Protein AF-A0A1T4X7D4-F1 (afdb_monomer_lite)

Sequence (242 aa):
MTIEPNNDYNPSPKYSRRHQLEQILPRLSREQLEHFLLETALRDLELRETLLIHFGEYLNTSDPEEAKYRATLQRMIARHQNTTGFINLESAQKLSDMLESLLESARQATTPPSKTIDLCMAMIGIMPTLGEHLDDSEGHIYRLMRITCVVLWECFSILPADNQAVVFNRLLTEYANPVYLDLDLDSFMLALLKDLAKHNREWQRACLHQQDQLLKEVKDDKWRKNYLLEQLNDLLGTWHKK

Secondary structure (DSSP, 8-state):
----------------HHHHHHHHGGGS-HHHHHHHHHHHHHH-HHHHHHHHHHHGGGS---S-HHHHHHHHHHHHHHHH--TTS-B-HHHHHHHHHHHHHHHHHHTSTTS-HHHHHHHHHHHHTTHHHHHHHB--TT-HHHHHHHHHHHHHHHHHTTS-HHHHHHHHHHHHHHHT-THHHHTT-HHHHHHHHHHHTTT-HHHHHHHHHHHHHHHHH--S-HHHHHHHHHHHHHHHHHHTT-

Structure (mmCIF, N/CA/C/O backbone):
data_AF-A0A1T4X7D4-F1
#
_entry.id   AF-A0A1T4X7D4-F1
#
loop_
_atom_site.group_PDB
_atom_site.id
_atom_site.type_symbol
_atom_site.label_atom_id
_atom_site.label_alt_id
_atom_site.label_comp_id
_atom_site.label_asym_id
_atom_site.label_entity_id
_atom_site.label_seq_id
_atom_site.pdbx_PDB_ins_code
_atom_site.Cartn_x
_atom_site.Cartn_y
_atom_site.Cartn_z
_atom_site.occupancy
_atom_site.B_iso_or_equiv
_atom_site.auth_seq_id
_atom_site.auth_comp_id
_atom_site.auth_asym_id
_atom_site.auth_atom_id
_atom_site.pdbx_PDB_model_num
ATOM 1 N N . MET A 1 1 ? 7.631 -18.099 75.701 1.00 40.06 1 MET A N 1
ATOM 2 C CA . MET A 1 1 ? 6.677 -17.301 74.905 1.00 40.06 1 MET A CA 1
ATOM 3 C C . MET A 1 1 ? 7.428 -16.783 73.699 1.00 40.06 1 MET A C 1
ATOM 5 O O . MET A 1 1 ? 8.153 -15.806 73.811 1.00 40.06 1 MET A O 1
ATOM 9 N N . THR A 1 2 ? 7.338 -17.506 72.593 1.00 37.19 2 THR A N 1
ATOM 10 C CA . THR A 1 2 ? 7.940 -17.137 71.311 1.00 37.19 2 THR A CA 1
ATOM 11 C C . THR A 1 2 ? 6.782 -16.730 70.416 1.00 37.19 2 THR A C 1
ATOM 13 O O . THR A 1 2 ? 5.864 -17.517 70.208 1.00 37.19 2 THR A O 1
ATOM 16 N N . ILE A 1 3 ? 6.773 -15.466 70.001 1.00 43.69 3 ILE A N 1
ATOM 17 C CA . ILE A 1 3 ? 5.766 -14.896 69.107 1.00 43.69 3 ILE A CA 1
ATOM 18 C C . ILE A 1 3 ? 6.247 -15.185 67.684 1.00 43.69 3 ILE A C 1
ATOM 20 O O . ILE A 1 3 ? 7.303 -14.694 67.287 1.00 43.69 3 ILE A O 1
ATOM 24 N N . GLU A 1 4 ? 5.506 -16.003 66.940 1.00 40.69 4 GLU A N 1
ATOM 25 C CA . GLU A 1 4 ? 5.693 -16.156 65.496 1.00 40.69 4 GLU A CA 1
ATOM 26 C C . GLU A 1 4 ? 5.143 -14.914 64.776 1.00 40.69 4 GLU A C 1
ATOM 28 O O . GLU A 1 4 ? 4.025 -14.482 65.080 1.00 40.69 4 GLU A O 1
ATOM 33 N N . PRO A 1 5 ? 5.879 -14.310 63.827 1.00 46.94 5 PRO A N 1
ATOM 34 C CA . PRO A 1 5 ? 5.320 -13.275 62.981 1.00 46.94 5 PRO A CA 1
ATOM 35 C C . PRO A 1 5 ? 4.517 -13.941 61.861 1.00 46.94 5 PRO A C 1
ATOM 37 O O . PRO A 1 5 ? 5.071 -14.575 60.963 1.00 46.94 5 PRO A O 1
ATOM 40 N N . ASN A 1 6 ? 3.199 -13.772 61.921 1.00 43.16 6 ASN A N 1
ATOM 41 C CA . ASN A 1 6 ? 2.288 -14.118 60.841 1.00 43.16 6 ASN A CA 1
ATOM 42 C C . ASN A 1 6 ? 2.584 -13.191 59.653 1.00 43.16 6 ASN A C 1
ATOM 44 O O . ASN A 1 6 ? 2.265 -12.002 59.694 1.00 43.16 6 ASN A O 1
ATOM 48 N N . ASN A 1 7 ? 3.246 -13.713 58.624 1.00 46.91 7 ASN A N 1
ATOM 49 C CA . ASN A 1 7 ? 3.542 -12.976 57.402 1.00 46.91 7 ASN A CA 1
ATOM 50 C C . ASN A 1 7 ? 2.641 -13.498 56.277 1.00 46.91 7 ASN A C 1
ATOM 52 O O . ASN A 1 7 ? 3.103 -14.150 55.343 1.00 46.91 7 ASN A O 1
ATOM 56 N N . ASP A 1 8 ? 1.342 -13.208 56.385 1.00 44.09 8 ASP A N 1
ATOM 57 C CA . ASP A 1 8 ? 0.374 -13.381 55.298 1.00 44.09 8 ASP A CA 1
ATOM 58 C C . ASP A 1 8 ? 0.579 -12.272 54.253 1.00 44.09 8 ASP A C 1
ATOM 60 O O . ASP A 1 8 ? -0.228 -11.357 54.082 1.00 44.09 8 ASP A O 1
ATOM 64 N N . TYR A 1 9 ? 1.691 -12.351 53.524 1.00 44.59 9 TYR A N 1
ATOM 65 C CA . TYR A 1 9 ? 1.801 -11.698 52.227 1.00 44.59 9 TYR A CA 1
ATOM 66 C C . TYR A 1 9 ? 1.044 -12.574 51.234 1.00 44.59 9 TYR A C 1
ATOM 68 O O . TYR A 1 9 ? 1.609 -13.479 50.630 1.00 44.59 9 TYR A O 1
ATOM 76 N N . ASN A 1 10 ? -0.258 -12.337 51.101 1.00 44.31 10 ASN A N 1
ATOM 77 C CA . ASN A 1 10 ? -1.059 -12.928 50.040 1.00 44.31 10 ASN A CA 1
ATOM 78 C C . ASN A 1 10 ? -0.903 -12.021 48.805 1.00 44.31 10 ASN A C 1
ATOM 80 O O . ASN A 1 10 ? -1.495 -10.936 48.784 1.00 44.31 10 ASN A O 1
ATOM 84 N N . PRO A 1 11 ? -0.063 -12.357 47.804 1.00 48.81 11 PRO A N 1
ATOM 85 C CA . PRO A 1 11 ? 0.101 -11.498 46.650 1.00 48.81 11 PRO A CA 1
ATOM 86 C C . PRO A 1 11 ? -1.164 -11.651 45.813 1.00 48.81 11 PRO A C 1
ATOM 88 O O . PRO A 1 11 ? -1.333 -12.626 45.084 1.00 48.81 11 PRO A O 1
ATOM 91 N N . SER A 1 12 ? -2.076 -10.688 45.937 1.00 56.91 12 SER A N 1
ATOM 92 C CA . SER A 1 12 ? -3.225 -10.560 45.046 1.00 56.91 12 SER A CA 1
ATOM 93 C C . SER A 1 12 ? -2.748 -10.753 43.600 1.00 56.91 12 SER A C 1
ATOM 95 O O . SER A 1 12 ? -1.790 -10.074 43.202 1.00 56.91 12 SER A O 1
ATOM 97 N N . PRO A 1 13 ? -3.341 -11.684 42.829 1.00 56.94 13 PRO A N 1
ATOM 98 C CA . PRO A 1 13 ? -2.843 -12.028 41.508 1.00 56.94 13 PRO A CA 1
ATOM 99 C C . PRO A 1 13 ? -2.767 -10.765 40.654 1.00 56.94 13 PRO A C 1
ATOM 101 O O . PRO A 1 13 ? -3.758 -10.057 40.470 1.00 56.94 13 PRO A O 1
ATOM 104 N N . LYS A 1 14 ? -1.563 -10.450 40.161 1.00 63.56 14 LYS A N 1
ATOM 105 C CA . LYS A 1 14 ? -1.350 -9.354 39.212 1.00 63.56 14 LYS A CA 1
ATOM 106 C C . LYS A 1 14 ? -1.999 -9.752 37.891 1.00 63.56 14 LYS A C 1
ATOM 108 O O . LYS A 1 14 ? -1.357 -10.330 37.020 1.00 63.56 14 LYS A O 1
ATOM 113 N N . TYR A 1 15 ? -3.292 -9.478 37.767 1.00 74.50 15 TYR A N 1
ATOM 114 C CA . TYR A 1 15 ? -4.020 -9.673 36.525 1.00 74.50 15 TYR A CA 1
ATOM 115 C C . TYR A 1 15 ? -3.401 -8.807 35.429 1.00 74.50 15 TYR A C 1
ATOM 117 O O . TYR A 1 15 ? -3.116 -7.627 35.651 1.00 74.50 15 TYR A O 1
ATOM 125 N N . SER A 1 16 ? -3.197 -9.390 34.247 1.00 86.62 16 SER A N 1
ATOM 126 C CA . SER A 1 16 ? -2.743 -8.646 33.074 1.00 86.62 16 SER A CA 1
ATOM 127 C C . SER A 1 16 ? -3.758 -7.556 32.714 1.00 86.62 16 SER A C 1
ATOM 129 O O . SER A 1 16 ? -4.952 -7.693 32.991 1.00 86.62 16 SER A O 1
ATOM 131 N N . ARG A 1 17 ? -3.306 -6.477 32.059 1.00 85.06 17 ARG A N 1
ATOM 132 C CA . ARG A 1 17 ? -4.200 -5.393 31.600 1.00 85.06 17 ARG A CA 1
ATOM 133 C C . ARG A 1 17 ? -5.362 -5.935 30.762 1.00 85.06 17 ARG A C 1
ATOM 135 O O . ARG A 1 17 ? -6.497 -5.522 30.952 1.00 85.06 17 ARG A O 1
ATOM 142 N N . ARG A 1 18 ? -5.085 -6.922 29.903 1.00 86.12 18 ARG A N 1
ATOM 143 C CA . ARG A 1 18 ? -6.102 -7.626 29.116 1.00 86.12 18 ARG A CA 1
ATOM 144 C C . ARG A 1 18 ? -7.154 -8.298 30.001 1.00 86.12 18 ARG A C 1
ATOM 146 O O . ARG A 1 18 ? -8.336 -8.067 29.794 1.00 86.12 18 ARG A O 1
ATOM 153 N N . HIS A 1 19 ? -6.735 -9.056 31.014 1.00 89.38 19 HIS A N 1
ATOM 154 C CA . HIS A 1 19 ? -7.669 -9.740 31.908 1.00 89.38 19 HIS A CA 1
ATOM 155 C C . HIS A 1 19 ? -8.535 -8.760 32.713 1.00 89.38 19 HIS A C 1
ATOM 157 O O . HIS A 1 19 ? -9.712 -9.011 32.949 1.00 89.38 19 HIS A O 1
ATOM 163 N N . GLN A 1 20 ? -7.974 -7.616 33.113 1.00 90.50 20 GLN A N 1
ATOM 164 C CA . GLN A 1 20 ? -8.744 -6.561 33.777 1.00 90.50 20 GLN A CA 1
ATOM 165 C C . GLN A 1 20 ? -9.827 -5.991 32.847 1.00 90.50 20 GLN A C 1
ATOM 167 O O . GLN A 1 20 ? -10.978 -5.864 33.260 1.00 90.50 20 GLN A O 1
ATOM 172 N N . LEU A 1 21 ? -9.489 -5.711 31.583 1.00 91.31 21 LEU A N 1
ATOM 173 C CA . LEU A 1 21 ? -10.454 -5.243 30.581 1.00 91.31 21 LEU A CA 1
ATOM 174 C C . LEU A 1 21 ? -11.545 -6.288 30.306 1.00 91.31 21 LEU A C 1
ATOM 176 O O . LEU A 1 21 ? -12.724 -5.941 30.280 1.00 91.31 21 LEU A O 1
ATOM 180 N N . GLU A 1 22 ? -11.176 -7.566 30.193 1.00 91.38 22 GLU A N 1
ATOM 181 C CA . GLU A 1 22 ? -12.112 -8.685 30.010 1.00 91.38 22 GLU A CA 1
ATOM 182 C C . GLU A 1 22 ? -13.107 -8.831 31.180 1.00 91.38 22 GLU A C 1
ATOM 184 O O . GLU A 1 22 ? -14.215 -9.319 30.972 1.00 91.38 22 GLU A O 1
ATOM 189 N N . GLN A 1 23 ? -12.769 -8.370 32.393 1.00 92.38 23 GLN A N 1
ATOM 190 C CA . GLN A 1 23 ? -13.705 -8.332 33.527 1.00 92.38 23 GLN A CA 1
ATOM 191 C C . GLN A 1 23 ? -14.587 -7.075 33.568 1.00 92.38 23 GLN A C 1
ATOM 193 O O . GLN A 1 23 ? -15.705 -7.135 34.088 1.00 92.38 23 GLN A O 1
ATOM 198 N N . ILE A 1 24 ? -14.089 -5.936 33.074 1.00 92.94 24 ILE A N 1
ATOM 199 C CA . ILE A 1 24 ? -14.805 -4.652 33.097 1.00 92.94 24 ILE A CA 1
ATOM 200 C C . ILE A 1 24 ? -15.846 -4.598 31.980 1.00 92.94 24 ILE A C 1
ATOM 202 O O . ILE A 1 24 ? -17.004 -4.279 32.249 1.00 92.94 24 ILE A O 1
ATOM 206 N N . LEU A 1 25 ? -15.449 -4.926 30.746 1.00 92.50 25 LEU A N 1
ATOM 207 C CA . LEU A 1 25 ? -16.284 -4.755 29.553 1.00 92.50 25 LEU A CA 1
ATOM 208 C C . LEU A 1 25 ? -17.665 -5.431 29.666 1.00 92.50 25 LEU A C 1
ATOM 210 O O . LEU A 1 25 ? -18.650 -4.763 29.359 1.00 92.50 25 LEU A O 1
ATOM 214 N N . PRO A 1 26 ? -17.804 -6.674 30.178 1.00 94.06 26 PRO A N 1
ATOM 215 C CA . PRO A 1 26 ? -19.113 -7.324 30.294 1.00 94.06 26 PRO A CA 1
ATOM 216 C C . PRO A 1 26 ? -20.047 -6.700 31.341 1.00 94.06 26 PRO A C 1
ATOM 218 O O . PRO A 1 26 ? -21.226 -7.040 31.382 1.00 94.06 26 PRO A O 1
ATOM 221 N N . ARG A 1 27 ? -19.532 -5.841 32.233 1.00 95.50 27 ARG A N 1
ATOM 222 C CA . ARG A 1 27 ? -20.316 -5.191 33.300 1.00 95.50 27 ARG A CA 1
ATOM 223 C C . ARG A 1 27 ? -20.882 -3.838 32.885 1.00 95.50 27 ARG A C 1
ATOM 225 O O . ARG A 1 27 ? -21.700 -3.283 33.615 1.00 95.50 27 ARG A O 1
ATOM 232 N N . LEU A 1 28 ? -20.426 -3.294 31.761 1.00 93.75 28 LEU A N 1
ATOM 233 C CA . LEU A 1 28 ? -20.929 -2.040 31.222 1.00 93.75 28 LEU A CA 1
ATOM 234 C C . LEU A 1 28 ? -22.210 -2.307 30.433 1.00 93.75 28 LEU A C 1
ATOM 236 O O . LEU A 1 28 ? -22.286 -3.249 29.645 1.00 93.75 28 LEU A O 1
ATOM 240 N N . SER A 1 29 ? -23.213 -1.453 30.628 1.00 94.75 29 SER A N 1
ATOM 241 C CA . SER A 1 29 ? -24.340 -1.393 29.693 1.00 94.75 29 SER A CA 1
ATOM 242 C C . SER A 1 29 ? -23.859 -0.920 28.322 1.00 94.75 29 SER A C 1
ATOM 244 O O . SER A 1 29 ? -22.816 -0.267 28.198 1.00 94.75 29 SER A O 1
ATOM 246 N N . ARG A 1 30 ? -24.641 -1.226 27.285 1.00 93.88 30 ARG A N 1
ATOM 247 C CA . ARG A 1 30 ? -24.351 -0.785 25.920 1.00 93.88 30 ARG A CA 1
ATOM 248 C C . ARG A 1 30 ? -24.212 0.736 25.849 1.00 93.88 30 ARG A C 1
ATOM 250 O O . ARG A 1 30 ? -23.240 1.225 25.286 1.00 93.88 30 ARG A O 1
ATOM 257 N N . GLU A 1 31 ? -25.125 1.468 26.479 1.00 94.75 31 GLU A N 1
ATOM 258 C CA . GLU A 1 31 ? -25.140 2.932 26.490 1.00 94.75 31 GLU A CA 1
ATOM 259 C C . GLU A 1 31 ? -23.894 3.510 27.180 1.00 94.75 31 GLU A C 1
ATOM 261 O O . GLU A 1 31 ? -23.301 4.473 26.695 1.00 94.75 31 GLU A O 1
ATOM 266 N N . GLN A 1 32 ? -23.456 2.904 28.291 1.00 93.62 32 GLN A N 1
ATOM 267 C CA . GLN A 1 32 ? -22.229 3.316 28.982 1.00 93.62 32 GLN A CA 1
ATOM 268 C C . GLN A 1 32 ? -20.987 3.091 28.121 1.00 93.62 32 GLN A C 1
ATOM 270 O O . GLN A 1 32 ? -20.103 3.946 28.090 1.00 93.62 32 GLN A O 1
ATOM 275 N N . LEU A 1 33 ? -20.918 1.952 27.429 1.00 94.69 33 LEU A N 1
ATOM 276 C CA . LEU A 1 33 ? -19.792 1.627 26.564 1.00 94.69 33 LEU A CA 1
ATOM 277 C C . LEU A 1 33 ? -19.744 2.545 25.336 1.00 94.69 33 LEU A C 1
ATOM 279 O O . LEU A 1 33 ? -18.678 3.064 25.016 1.00 94.69 33 LEU A O 1
ATOM 283 N N . GLU A 1 34 ? -20.886 2.786 24.687 1.00 92.06 34 GLU A N 1
ATOM 284 C CA . GLU A 1 34 ? -20.997 3.708 23.550 1.00 92.06 34 GLU A CA 1
ATOM 285 C C . GLU A 1 34 ? -20.573 5.130 23.943 1.00 92.06 34 GLU A C 1
ATOM 287 O O . GLU A 1 34 ? -19.763 5.744 23.247 1.00 92.06 34 GLU A O 1
ATOM 292 N N . HIS A 1 35 ? -21.047 5.636 25.088 1.00 94.19 35 HIS A N 1
ATOM 293 C CA . HIS A 1 35 ? -20.673 6.967 25.568 1.00 94.19 35 HIS A CA 1
ATOM 294 C C . HIS A 1 35 ? -19.181 7.060 25.906 1.00 94.19 35 HIS A C 1
ATOM 296 O O . HIS A 1 35 ? -18.510 7.997 25.476 1.00 94.19 35 HIS A O 1
ATOM 302 N N . PHE A 1 36 ? -18.642 6.063 26.615 1.00 94.19 36 PHE A N 1
ATOM 303 C CA . PHE A 1 36 ? -17.220 6.006 26.949 1.00 94.19 36 PHE A CA 1
ATOM 304 C C . PHE A 1 36 ? -16.339 5.968 25.695 1.00 94.19 36 PHE A C 1
ATOM 306 O O . PHE A 1 36 ? -15.357 6.708 25.612 1.00 94.19 36 PHE A O 1
ATOM 313 N N . LEU A 1 37 ? -16.691 5.135 24.711 1.00 93.38 37 LEU A N 1
ATOM 314 C CA . LEU A 1 37 ? -15.955 5.026 23.451 1.00 93.38 37 LEU A CA 1
ATOM 315 C C . LEU A 1 37 ? -15.993 6.337 22.672 1.00 93.38 37 LEU A C 1
ATOM 317 O O . LEU A 1 37 ? -14.951 6.776 22.192 1.00 93.38 37 LEU A O 1
ATOM 321 N N . LEU A 1 38 ? -17.159 6.980 22.583 1.00 92.81 38 LEU A N 1
ATOM 322 C CA . LEU A 1 38 ? -17.307 8.257 21.892 1.00 92.81 38 LEU A CA 1
ATOM 323 C C . LEU A 1 38 ? -16.474 9.355 22.559 1.00 92.81 38 LEU A C 1
ATOM 325 O O . LEU A 1 38 ? -15.701 10.033 21.885 1.00 92.81 38 LEU A O 1
ATOM 329 N N . GLU A 1 39 ? -16.593 9.526 23.877 1.00 94.31 39 GLU A N 1
ATOM 330 C CA . GLU A 1 39 ? -15.812 10.531 24.601 1.00 94.31 39 GLU A CA 1
ATOM 331 C C . GLU A 1 39 ? -14.309 10.277 24.487 1.00 94.31 39 GLU A C 1
ATOM 333 O O . GLU A 1 39 ? -13.537 11.218 24.292 1.00 94.31 39 GLU A O 1
ATOM 338 N N . THR A 1 40 ? -13.895 9.012 24.587 1.00 93.44 40 THR A N 1
ATOM 339 C CA . THR A 1 40 ? -12.484 8.634 24.483 1.00 93.44 40 THR A CA 1
ATOM 340 C C . THR A 1 40 ? -11.972 8.885 23.073 1.00 93.44 40 THR A C 1
ATOM 342 O O . THR A 1 40 ? -10.963 9.558 22.930 1.00 93.44 40 THR A O 1
ATOM 345 N N . ALA A 1 41 ? -12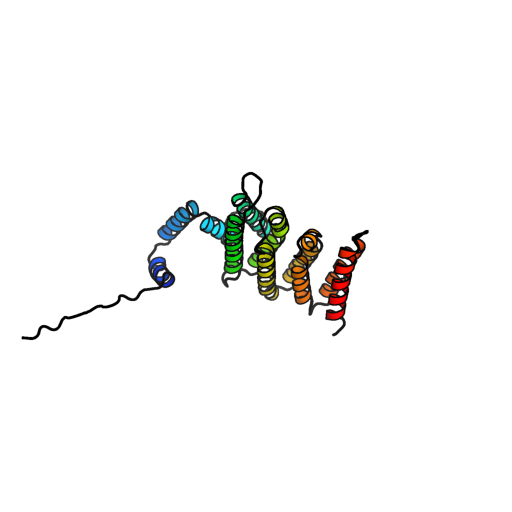.688 8.468 22.028 1.00 90.88 41 ALA A N 1
ATOM 346 C CA . ALA A 1 41 ? -12.301 8.709 20.636 1.00 90.88 41 ALA A CA 1
ATOM 347 C C . ALA A 1 41 ? -12.295 10.201 20.257 1.00 90.88 41 ALA A C 1
ATOM 349 O O . ALA A 1 41 ? -11.547 10.631 19.387 1.00 90.88 41 ALA A O 1
ATOM 350 N N . LEU A 1 42 ? -13.105 11.041 20.902 1.00 88.81 42 LEU A N 1
ATOM 351 C CA . LEU A 1 42 ? -13.030 12.489 20.682 1.00 88.81 42 LEU A CA 1
ATOM 352 C C . LEU A 1 42 ? -11.765 13.116 21.289 1.00 88.81 42 LEU A C 1
ATOM 354 O O . LEU A 1 42 ? -11.318 14.155 20.802 1.00 88.81 42 LEU A O 1
ATOM 358 N N . ARG A 1 43 ? -11.190 12.492 22.325 1.00 91.38 43 ARG A N 1
ATOM 359 C CA . ARG A 1 43 ? -9.982 12.956 23.031 1.00 91.38 43 ARG A CA 1
ATOM 360 C C . ARG A 1 43 ? -8.705 12.261 22.549 1.00 91.38 43 ARG A C 1
ATOM 362 O O . ARG A 1 43 ? -7.637 12.860 22.611 1.00 91.38 43 ARG A O 1
ATOM 369 N N . ASP A 1 44 ? -8.827 11.029 22.071 1.00 88.81 44 ASP A N 1
ATOM 370 C CA . ASP A 1 44 ? -7.751 10.166 21.597 1.00 88.81 44 ASP A CA 1
ATOM 371 C C . ASP A 1 44 ? -7.808 10.048 20.071 1.00 88.81 44 ASP A C 1
ATOM 373 O O . ASP A 1 44 ? -8.720 9.461 19.483 1.00 88.81 44 ASP A O 1
ATOM 377 N N . LEU A 1 45 ? -6.807 10.645 19.431 1.00 78.44 45 LEU A N 1
ATOM 378 C CA . LEU A 1 45 ? -6.704 10.730 17.985 1.00 78.44 45 LEU A CA 1
ATOM 379 C C . LEU A 1 45 ? -6.507 9.365 17.320 1.00 78.44 45 LEU A C 1
ATOM 381 O O . LEU A 1 45 ? -7.079 9.122 16.259 1.00 78.44 45 LEU A O 1
ATOM 385 N N . GLU A 1 46 ? -5.687 8.508 17.921 1.00 77.56 46 GLU A N 1
ATOM 386 C CA . GLU A 1 46 ? -5.320 7.208 17.365 1.00 77.56 46 GLU A CA 1
ATOM 387 C C . GLU A 1 46 ? -6.525 6.268 17.407 1.00 77.56 46 GLU A C 1
ATOM 389 O O . GLU A 1 46 ? -6.880 5.656 16.394 1.00 77.56 46 GLU A O 1
ATOM 394 N N . LEU A 1 47 ? -7.238 6.253 18.540 1.00 83.81 47 LEU A N 1
ATOM 395 C CA . LEU A 1 47 ? -8.497 5.523 18.666 1.00 83.81 47 LEU A CA 1
ATOM 396 C C . LEU A 1 47 ? -9.529 6.014 17.644 1.00 83.81 47 LEU A C 1
ATOM 398 O O . LEU A 1 47 ? -10.224 5.203 17.032 1.00 83.81 47 LEU A O 1
ATOM 402 N N . ARG A 1 48 ? -9.622 7.332 17.425 1.00 85.06 48 ARG A N 1
ATOM 403 C CA . ARG A 1 48 ? -10.560 7.908 16.454 1.00 85.06 48 ARG A CA 1
ATOM 404 C C . ARG A 1 48 ? -10.315 7.421 15.036 1.00 85.06 48 ARG A C 1
ATOM 406 O O . ARG A 1 48 ? -11.264 7.015 14.373 1.00 85.06 48 ARG A O 1
ATOM 413 N N . GLU A 1 49 ? -9.075 7.486 14.559 1.00 75.50 49 GLU A N 1
ATOM 414 C CA . GLU A 1 49 ? -8.761 7.048 13.195 1.00 75.50 49 GLU A CA 1
ATOM 415 C C . GLU A 1 49 ? -8.947 5.538 13.051 1.00 75.50 49 GLU A C 1
ATOM 417 O O . GLU A 1 49 ? -9.558 5.093 12.083 1.00 75.50 49 GLU A O 1
ATOM 422 N N . THR A 1 50 ? -8.535 4.766 14.059 1.00 79.38 50 THR A N 1
ATOM 423 C CA . THR A 1 50 ? -8.755 3.314 14.106 1.00 79.38 50 THR A CA 1
ATOM 424 C C . THR A 1 50 ? -10.244 2.979 13.972 1.00 79.38 50 THR A C 1
ATOM 426 O O . THR A 1 50 ? -10.623 2.152 13.143 1.00 79.38 50 THR A O 1
ATOM 429 N N . LEU A 1 51 ? -11.118 3.672 14.713 1.00 81.44 51 LEU A N 1
ATOM 430 C CA . LEU A 1 51 ? -12.569 3.501 14.594 1.00 81.44 51 LEU A CA 1
ATOM 431 C C . LEU A 1 51 ? -13.085 3.881 13.201 1.00 81.44 51 LEU A C 1
ATOM 433 O O . LEU A 1 51 ? -13.883 3.141 12.631 1.00 81.44 51 LEU A O 1
ATOM 437 N N . LEU A 1 52 ? -12.638 5.008 12.641 1.00 79.06 52 LEU A N 1
ATOM 438 C CA . LEU A 1 52 ? -13.071 5.460 11.315 1.00 79.06 52 LEU A CA 1
ATOM 439 C C . LEU A 1 52 ? -12.610 4.523 10.194 1.00 79.06 52 LEU A C 1
ATOM 441 O O . LEU A 1 52 ? -13.318 4.385 9.203 1.00 79.06 52 LEU A O 1
ATOM 445 N N . ILE A 1 53 ? -11.464 3.863 10.345 1.00 74.81 53 ILE A N 1
ATOM 446 C CA . ILE A 1 53 ? -10.990 2.871 9.379 1.00 74.81 53 ILE A CA 1
ATOM 447 C C . ILE A 1 53 ? -11.767 1.559 9.536 1.00 74.81 53 ILE A C 1
ATOM 449 O O . ILE A 1 53 ? -12.307 1.036 8.565 1.00 74.81 53 ILE A O 1
ATOM 453 N N . HIS A 1 54 ? -11.914 1.028 10.748 1.00 74.81 54 HIS A N 1
ATOM 454 C CA . HIS A 1 54 ? -12.605 -0.255 10.911 1.00 74.81 54 HIS A CA 1
ATOM 455 C C . HIS A 1 54 ? -14.120 -0.174 10.684 1.00 74.81 54 HIS A C 1
ATOM 457 O O . HIS A 1 54 ? -14.721 -1.141 10.212 1.00 74.81 54 HIS A O 1
ATOM 463 N N . PHE A 1 55 ? -14.734 0.971 10.985 1.00 76.94 55 PHE A N 1
ATOM 464 C CA . PHE A 1 55 ? -16.189 1.152 11.000 1.00 76.94 55 PHE A CA 1
ATOM 465 C C . PHE A 1 55 ? -16.670 2.286 10.076 1.00 76.94 55 PHE A C 1
ATOM 467 O O . PHE A 1 55 ? -17.820 2.717 10.165 1.00 76.94 55 PHE A O 1
ATOM 474 N N . GLY A 1 56 ? -15.818 2.766 9.166 1.00 70.31 56 GLY A N 1
ATOM 475 C CA . GLY A 1 56 ? -16.146 3.844 8.225 1.00 70.31 56 GLY A CA 1
ATOM 476 C C . GLY A 1 56 ? -17.300 3.526 7.273 1.00 70.31 56 GLY A C 1
ATOM 477 O O . GLY A 1 56 ? -17.974 4.444 6.814 1.00 70.31 56 GLY A O 1
ATOM 478 N N . GLU A 1 57 ? -17.593 2.247 7.036 1.00 66.19 57 GLU A N 1
ATOM 479 C CA . GLU A 1 57 ? -18.719 1.798 6.205 1.00 66.19 57 GLU A CA 1
ATOM 480 C C . GLU A 1 57 ? -20.089 2.263 6.729 1.00 66.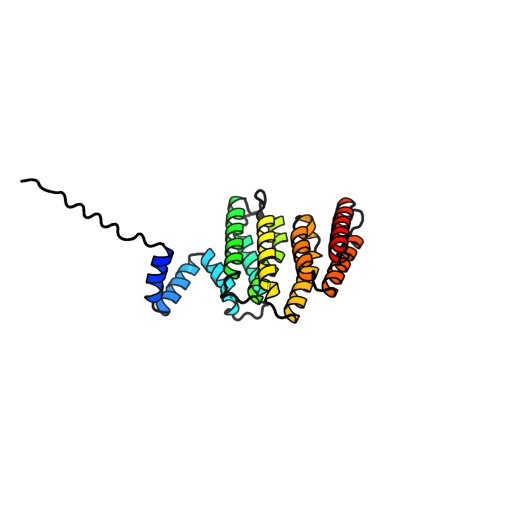19 57 GLU A C 1
ATOM 482 O O . GLU A 1 57 ? -21.027 2.428 5.953 1.00 66.19 57 GLU A O 1
ATOM 487 N N . TYR A 1 58 ? -20.215 2.494 8.043 1.00 73.44 58 TYR A N 1
ATOM 488 C CA . TYR A 1 58 ? -21.455 2.980 8.657 1.00 73.44 58 TYR A CA 1
ATOM 489 C C . TYR A 1 58 ? -21.661 4.483 8.443 1.00 73.44 58 TYR A C 1
ATOM 491 O O . TYR A 1 58 ? -22.737 5.018 8.722 1.00 73.44 58 TYR A O 1
ATOM 499 N N . LEU A 1 59 ? -20.642 5.181 7.939 1.00 68.25 59 LEU A N 1
ATOM 500 C CA . LEU A 1 59 ? -20.790 6.529 7.425 1.00 68.25 59 LEU A CA 1
ATOM 501 C C . LEU A 1 59 ? -21.423 6.377 6.041 1.00 68.25 59 LEU A C 1
ATOM 503 O O . LEU A 1 59 ? -20.769 5.892 5.122 1.00 68.25 59 LEU A O 1
ATOM 507 N N . ASN A 1 60 ? -22.700 6.754 5.913 1.00 58.44 60 ASN A N 1
ATOM 508 C CA . ASN A 1 60 ? -23.481 6.732 4.667 1.00 58.44 60 ASN A CA 1
ATOM 509 C C . ASN A 1 60 ? -22.884 7.676 3.604 1.00 58.44 60 ASN A C 1
ATOM 511 O O . ASN A 1 60 ? -23.469 8.700 3.251 1.00 58.44 60 ASN A O 1
ATOM 515 N N . THR A 1 61 ? -21.699 7.351 3.109 1.00 60.84 61 THR A N 1
ATOM 516 C CA . THR A 1 61 ? -20.993 8.046 2.043 1.00 60.84 61 THR A CA 1
ATOM 517 C C . THR A 1 61 ? -20.953 7.125 0.830 1.00 60.84 61 THR A C 1
ATOM 519 O O . THR A 1 61 ? -20.711 5.924 0.951 1.00 60.84 61 THR A O 1
ATOM 522 N N . SER A 1 62 ? -21.235 7.684 -0.348 1.00 63.41 62 SER A N 1
ATOM 523 C CA . SER A 1 62 ? -21.296 6.953 -1.623 1.00 63.41 62 SER A CA 1
ATOM 524 C C . SER A 1 62 ? -19.929 6.521 -2.158 1.00 63.41 62 SER A C 1
ATOM 526 O O . SER A 1 62 ? -19.859 5.893 -3.212 1.00 63.41 62 SER A O 1
ATOM 528 N N . ASP A 1 63 ? -18.851 6.904 -1.478 1.00 66.94 63 ASP A N 1
ATOM 529 C CA . ASP A 1 63 ? -17.493 6.687 -1.956 1.00 66.94 63 ASP A CA 1
ATOM 530 C C . ASP A 1 63 ? -17.079 5.215 -1.811 1.00 66.94 63 ASP A C 1
ATOM 532 O O . ASP A 1 63 ? -17.467 4.563 -0.837 1.00 66.94 63 ASP A O 1
ATOM 536 N N . PRO A 1 64 ? -16.256 4.682 -2.732 1.00 80.12 64 PRO A N 1
ATOM 537 C CA . PRO A 1 64 ? -15.636 3.371 -2.561 1.00 80.12 64 PRO A CA 1
ATOM 538 C C . PRO A 1 64 ? -14.813 3.302 -1.264 1.00 80.12 64 PRO A C 1
ATOM 540 O O . PRO A 1 64 ? -14.115 4.260 -0.927 1.00 80.12 64 PRO A O 1
ATOM 543 N N . GLU A 1 65 ? -14.837 2.166 -0.561 1.00 82.19 65 GLU A N 1
ATOM 544 C CA . GLU A 1 65 ? -14.144 1.988 0.731 1.00 82.19 65 GLU A CA 1
ATOM 545 C C . GLU A 1 65 ? -12.639 2.299 0.649 1.00 82.19 65 GLU A C 1
ATOM 547 O O . GLU A 1 65 ? -12.109 3.018 1.495 1.00 82.19 65 GLU A O 1
ATOM 552 N N . GLU A 1 66 ? -11.957 1.888 -0.425 1.00 86.12 66 GLU A N 1
ATOM 553 C CA . GLU A 1 66 ? -10.548 2.242 -0.641 1.00 86.12 66 GLU A CA 1
ATOM 554 C C . GLU A 1 66 ? -10.303 3.759 -0.678 1.00 86.12 66 GLU A C 1
ATOM 556 O O . GLU A 1 66 ? -9.304 4.242 -0.142 1.00 86.12 66 GLU A O 1
ATOM 561 N N . ALA A 1 67 ? -11.204 4.535 -1.288 1.00 86.56 67 ALA A N 1
ATOM 562 C CA . ALA A 1 67 ? -11.070 5.988 -1.330 1.00 86.56 67 ALA A CA 1
ATOM 563 C C . ALA A 1 67 ? -11.198 6.590 0.078 1.00 86.56 67 ALA A C 1
ATOM 565 O O . ALA A 1 67 ? -10.459 7.516 0.423 1.00 86.56 67 ALA A O 1
ATOM 566 N N . LYS A 1 68 ? -12.066 6.016 0.925 1.00 84.25 68 LYS A N 1
ATOM 567 C CA . LYS A 1 68 ? -12.202 6.401 2.340 1.00 84.25 68 LYS A CA 1
ATOM 568 C C . LYS A 1 68 ? -10.933 6.080 3.128 1.00 84.25 68 LYS A C 1
ATOM 570 O O . LYS A 1 68 ? -10.475 6.918 3.915 1.00 84.25 68 LYS A O 1
ATOM 575 N N . TYR A 1 69 ? -10.334 4.910 2.893 1.00 89.94 69 TYR A N 1
ATOM 576 C CA . TYR A 1 69 ? -9.046 4.552 3.486 1.00 89.94 69 TYR A CA 1
ATOM 577 C C . TYR A 1 69 ? -7.958 5.517 3.053 1.00 89.94 69 TYR A C 1
ATOM 579 O O . TYR A 1 69 ? -7.324 6.127 3.908 1.00 89.94 69 TYR A O 1
ATOM 587 N N . ARG A 1 70 ? -7.812 5.762 1.751 1.00 90.88 70 ARG A N 1
ATOM 588 C CA . ARG A 1 70 ? -6.807 6.686 1.219 1.00 90.88 70 ARG A CA 1
ATOM 589 C C . ARG A 1 70 ? -6.950 8.090 1.805 1.00 90.88 70 ARG A C 1
ATOM 591 O O . ARG A 1 70 ? -5.962 8.654 2.265 1.00 90.88 70 ARG A O 1
ATOM 598 N N . ALA A 1 71 ? -8.168 8.627 1.877 1.00 88.38 71 ALA A N 1
ATOM 599 C CA . ALA A 1 71 ? -8.425 9.931 2.488 1.00 88.38 71 ALA A CA 1
ATOM 600 C C . ALA A 1 71 ? -8.081 9.955 3.989 1.00 88.38 71 ALA A C 1
ATOM 602 O O . ALA A 1 71 ? -7.604 10.959 4.519 1.00 88.38 71 ALA A O 1
ATOM 603 N N . THR A 1 72 ? -8.314 8.854 4.701 1.00 87.88 72 THR A N 1
ATOM 604 C CA . THR A 1 72 ? -7.959 8.743 6.121 1.00 87.88 72 THR A CA 1
ATOM 605 C C . THR A 1 72 ? -6.452 8.662 6.321 1.00 87.88 72 THR A C 1
ATOM 607 O O . THR A 1 72 ? -5.905 9.438 7.102 1.00 87.88 72 THR A O 1
ATOM 610 N N . LEU A 1 73 ? -5.768 7.833 5.537 1.00 93.06 73 LEU A N 1
ATOM 611 C CA . LEU A 1 73 ? -4.313 7.720 5.539 1.00 93.06 73 LEU A CA 1
ATOM 612 C C . LEU A 1 73 ? -3.640 9.059 5.192 1.00 93.06 73 LEU A C 1
ATOM 614 O O . LEU A 1 73 ? -2.736 9.495 5.896 1.00 93.06 73 LEU A O 1
ATOM 618 N N . GLN A 1 74 ? -4.138 9.785 4.188 1.00 92.69 74 GLN A N 1
ATOM 619 C CA . GLN A 1 74 ? -3.646 11.127 3.852 1.00 92.69 74 GLN A CA 1
ATOM 620 C C . GLN A 1 74 ? -3.824 12.123 5.005 1.00 92.69 74 GLN A C 1
ATOM 622 O O . GLN A 1 74 ? -2.924 12.915 5.284 1.00 92.69 74 GLN A O 1
ATOM 627 N N . ARG A 1 75 ? -4.952 12.070 5.726 1.00 90.44 75 ARG A N 1
ATOM 628 C CA . ARG A 1 75 ? -5.145 12.885 6.937 1.00 90.44 75 ARG A CA 1
ATOM 629 C C . ARG A 1 75 ? -4.174 12.495 8.050 1.00 90.44 75 ARG A C 1
ATOM 631 O O . ARG A 1 75 ? -3.755 13.379 8.790 1.00 90.44 75 ARG A O 1
ATOM 638 N N . MET A 1 76 ? -3.818 11.217 8.184 1.00 91.25 76 MET A N 1
ATOM 639 C CA . MET A 1 76 ? -2.792 10.778 9.136 1.00 91.25 76 MET A CA 1
ATOM 640 C C . MET A 1 76 ? -1.416 11.335 8.755 1.00 91.25 76 MET A C 1
ATOM 642 O O . MET A 1 76 ? -0.762 11.923 9.614 1.00 91.25 76 MET A O 1
ATOM 646 N N . ILE A 1 77 ? -1.022 11.245 7.479 1.00 94.38 77 ILE A N 1
ATOM 647 C CA . ILE A 1 77 ? 0.232 11.814 6.949 1.00 94.38 77 ILE A CA 1
ATOM 648 C C . ILE A 1 77 ? 0.304 13.317 7.241 1.00 94.38 77 ILE A C 1
ATOM 650 O O . ILE A 1 77 ? 1.238 13.774 7.896 1.00 94.38 77 ILE A O 1
ATOM 654 N N . ALA A 1 78 ? -0.720 14.078 6.843 1.00 93.31 78 ALA A N 1
ATOM 655 C CA . ALA A 1 78 ? -0.740 15.536 6.974 1.00 93.31 78 ALA A CA 1
ATOM 656 C C . ALA A 1 78 ? -0.588 16.037 8.422 1.00 93.31 78 ALA A C 1
ATOM 658 O O . ALA A 1 78 ? -0.089 17.133 8.654 1.00 93.31 78 ALA A O 1
ATOM 659 N N . ARG A 1 79 ? -0.997 15.244 9.418 1.00 90.50 79 ARG A N 1
ATOM 660 C CA . ARG A 1 79 ? -0.849 15.601 10.842 1.00 90.50 79 ARG A CA 1
ATOM 661 C C . ARG A 1 79 ? 0.566 15.420 11.374 1.00 90.50 79 ARG A C 1
ATOM 663 O O . ARG A 1 79 ? 0.905 16.034 12.380 1.00 90.50 79 ARG A O 1
ATOM 670 N N . HIS A 1 80 ? 1.352 14.561 10.734 1.00 93.88 80 HIS A N 1
ATOM 671 C CA . HIS A 1 80 ? 2.747 14.308 11.097 1.00 93.88 80 HIS A CA 1
ATOM 672 C C . HIS A 1 80 ? 3.710 15.215 10.334 1.00 93.88 80 HIS A C 1
ATOM 674 O O . HIS A 1 80 ? 4.894 15.272 10.659 1.00 93.88 80 HIS A O 1
ATOM 680 N N . GLN A 1 81 ? 3.204 15.936 9.332 1.00 94.94 81 GLN A N 1
ATOM 681 C CA . GLN A 1 81 ? 3.960 16.945 8.619 1.00 94.94 81 GLN A CA 1
ATOM 682 C C . GLN A 1 81 ? 4.165 18.182 9.495 1.00 94.94 81 GLN A C 1
ATOM 684 O O . GLN A 1 81 ? 3.256 18.676 10.165 1.00 94.94 81 GLN A O 1
ATOM 689 N N . ASN A 1 82 ? 5.380 18.712 9.459 1.00 92.94 82 ASN A N 1
ATOM 690 C CA . ASN A 1 82 ? 5.688 20.031 9.984 1.00 92.94 82 ASN A CA 1
ATOM 691 C C . ASN A 1 82 ? 5.173 21.133 9.029 1.00 92.94 82 ASN A C 1
ATOM 693 O O . ASN A 1 82 ? 4.560 20.872 7.993 1.00 92.94 82 ASN A O 1
ATOM 697 N N . THR A 1 83 ? 5.468 22.395 9.343 1.00 92.25 83 THR A N 1
ATOM 698 C CA . THR A 1 83 ? 5.054 23.550 8.527 1.00 92.25 83 THR A CA 1
ATOM 699 C C . THR A 1 83 ? 5.605 23.553 7.099 1.00 92.25 83 THR A C 1
ATOM 701 O O . THR A 1 83 ? 5.074 24.278 6.261 1.00 92.25 83 THR A O 1
ATOM 704 N N . THR A 1 84 ? 6.646 22.769 6.802 1.00 93.06 84 THR A N 1
ATOM 705 C CA . THR A 1 84 ? 7.218 22.632 5.455 1.00 93.06 84 THR A CA 1
ATOM 706 C C . THR A 1 84 ? 6.678 21.416 4.702 1.00 93.06 84 THR A C 1
ATOM 708 O O . THR A 1 84 ? 7.142 21.148 3.599 1.00 93.06 84 THR A O 1
ATOM 711 N N . GLY A 1 85 ? 5.738 20.660 5.279 1.00 93.12 85 GLY A N 1
ATOM 712 C CA . GLY A 1 85 ? 5.238 19.416 4.688 1.00 93.12 85 GLY A CA 1
ATOM 713 C C . GLY A 1 85 ? 6.148 18.204 4.920 1.00 93.12 85 GLY A C 1
ATOM 714 O O . GLY A 1 85 ? 5.885 17.144 4.364 1.00 93.12 85 GLY A O 1
ATOM 715 N N . PHE A 1 86 ? 7.207 18.334 5.726 1.00 97.00 86 PHE A N 1
ATOM 716 C CA . PHE A 1 86 ? 8.163 17.258 5.999 1.00 97.00 86 PHE A CA 1
ATOM 717 C C . PHE A 1 86 ? 7.832 16.536 7.309 1.00 97.00 86 PHE A C 1
ATOM 719 O O . PHE A 1 86 ? 7.459 17.167 8.299 1.00 97.00 86 PHE A O 1
ATOM 726 N N . ILE A 1 87 ? 8.002 15.219 7.331 1.00 96.81 87 ILE A N 1
ATOM 727 C CA . ILE A 1 87 ? 7.798 14.353 8.490 1.00 96.81 87 ILE A CA 1
ATOM 728 C C . ILE A 1 87 ? 9.179 13.958 9.004 1.00 96.81 87 ILE A C 1
ATOM 730 O O . ILE A 1 87 ? 9.879 13.162 8.386 1.00 96.81 87 ILE A O 1
ATOM 734 N N . ASN A 1 88 ? 9.578 14.537 10.135 1.00 96.38 88 ASN A N 1
ATOM 735 C CA . ASN A 1 88 ? 10.863 14.227 10.763 1.00 96.38 88 ASN A CA 1
ATOM 736 C C . ASN A 1 88 ? 10.901 12.799 11.325 1.00 96.38 88 ASN A C 1
ATOM 738 O O . ASN A 1 88 ? 9.852 12.201 11.544 1.00 96.38 88 ASN A O 1
ATOM 742 N N . LEU A 1 89 ? 12.097 12.298 11.639 1.00 94.94 89 LEU A N 1
ATOM 743 C CA . LEU A 1 89 ? 12.305 10.933 12.129 1.00 94.94 89 LEU A CA 1
ATOM 744 C C . LEU A 1 89 ? 11.381 10.520 13.293 1.00 94.94 89 LEU A C 1
ATOM 746 O O . LEU A 1 89 ? 10.779 9.453 13.263 1.00 94.94 89 LEU A O 1
ATOM 750 N N . GLU A 1 90 ? 11.204 11.374 14.308 1.00 93.75 90 GLU A N 1
ATOM 751 C CA . GLU A 1 90 ? 10.326 11.051 15.446 1.00 93.75 90 GLU A CA 1
ATOM 752 C C . GLU A 1 90 ? 8.860 10.891 15.010 1.00 93.75 90 GLU A C 1
ATOM 754 O O . GLU A 1 90 ? 8.151 9.991 15.465 1.00 93.75 90 GLU A O 1
ATOM 759 N N . SER A 1 91 ? 8.393 11.769 14.123 1.00 93.88 91 SER A N 1
ATOM 760 C CA . SER A 1 91 ? 7.030 11.718 13.589 1.00 93.88 91 SER A CA 1
ATOM 761 C C . SER A 1 91 ? 6.867 10.583 12.579 1.00 93.88 91 SER A C 1
ATOM 763 O O . SER A 1 91 ? 5.786 10.005 12.499 1.00 93.88 91 SER A O 1
ATOM 765 N N . ALA A 1 92 ? 7.933 10.238 11.855 1.00 96.00 92 ALA A N 1
ATOM 766 C CA . ALA A 1 92 ? 7.990 9.131 10.915 1.00 96.00 92 ALA A CA 1
ATOM 767 C C . ALA A 1 92 ? 7.835 7.795 11.642 1.00 96.00 92 ALA A C 1
ATOM 769 O O . ALA A 1 92 ? 6.972 7.007 11.268 1.00 96.00 92 ALA A O 1
ATOM 770 N N . GLN A 1 93 ? 8.567 7.597 12.744 1.00 94.56 93 GLN A N 1
ATOM 771 C CA . GLN A 1 93 ? 8.434 6.414 13.592 1.00 94.56 93 GLN A CA 1
ATOM 772 C C . GLN A 1 93 ? 7.004 6.275 14.136 1.00 94.56 93 GLN A C 1
ATOM 774 O O . GLN A 1 93 ? 6.384 5.229 13.970 1.00 94.56 93 GLN A O 1
ATOM 779 N N . LYS A 1 94 ? 6.433 7.349 14.704 1.00 92.69 94 LYS A N 1
ATOM 780 C CA . LYS A 1 94 ? 5.047 7.334 15.217 1.00 92.69 94 LYS A CA 1
ATOM 781 C C . LYS A 1 94 ? 4.029 7.010 14.126 1.00 92.69 94 LYS A C 1
ATOM 783 O O . LYS A 1 94 ? 3.130 6.201 14.343 1.00 92.69 94 LYS A O 1
ATOM 788 N N . LEU A 1 95 ? 4.159 7.644 12.961 1.00 94.62 95 LEU A N 1
ATOM 789 C CA . LEU A 1 95 ? 3.275 7.389 11.830 1.00 94.62 95 LEU A CA 1
ATOM 790 C C . LEU A 1 95 ? 3.415 5.942 11.344 1.00 94.62 95 LEU A C 1
ATOM 792 O O . LEU A 1 95 ? 2.398 5.282 11.160 1.00 94.62 95 LEU A O 1
ATOM 796 N N . SER A 1 96 ? 4.642 5.440 11.189 1.00 95.25 96 SER A N 1
ATOM 797 C CA . SER A 1 96 ? 4.910 4.055 10.786 1.00 95.25 96 SER A CA 1
ATOM 798 C C . SER A 1 96 ? 4.265 3.065 11.751 1.00 95.25 96 SER A C 1
ATOM 800 O O . SER A 1 96 ? 3.526 2.194 11.305 1.00 95.25 96 SER A O 1
ATOM 802 N N . ASP A 1 97 ? 4.451 3.242 13.063 1.00 92.00 97 ASP A N 1
ATOM 803 C CA . ASP A 1 97 ? 3.856 2.366 14.080 1.00 92.00 97 ASP A CA 1
ATOM 804 C C . ASP A 1 97 ? 2.324 2.341 13.996 1.00 92.00 97 ASP A C 1
ATOM 806 O O . ASP A 1 97 ? 1.710 1.274 14.071 1.00 92.00 97 ASP A O 1
ATOM 810 N N . MET A 1 98 ? 1.692 3.499 13.778 1.00 90.75 98 MET A N 1
ATOM 811 C CA . MET A 1 98 ? 0.239 3.574 13.595 1.00 90.75 98 MET A CA 1
ATOM 812 C C . MET A 1 98 ? -0.226 2.867 12.318 1.00 90.75 98 MET A C 1
ATOM 814 O O . MET A 1 98 ? -1.236 2.163 12.340 1.00 90.75 98 MET A O 1
ATOM 818 N N . LEU A 1 99 ? 0.491 3.035 11.205 1.00 94.00 99 LEU A N 1
ATOM 819 C CA . LEU A 1 99 ? 0.159 2.385 9.934 1.00 94.00 99 LEU A CA 1
ATOM 820 C C . LEU A 1 99 ? 0.358 0.860 10.009 1.00 94.00 99 LEU A C 1
ATOM 822 O O . LEU A 1 99 ? -0.465 0.108 9.484 1.00 94.00 99 LEU A O 1
ATOM 826 N N . GLU A 1 100 ? 1.397 0.392 10.702 1.00 93.19 100 GLU A N 1
ATOM 827 C CA . GLU A 1 100 ? 1.634 -1.033 10.964 1.00 93.19 100 GLU A CA 1
ATOM 828 C C . GLU A 1 100 ? 0.547 -1.631 11.864 1.00 93.19 100 GLU A C 1
ATOM 830 O O . GLU A 1 100 ? -0.026 -2.671 11.534 1.00 93.19 100 GLU A O 1
ATOM 835 N N . SER A 1 101 ? 0.207 -0.949 12.962 1.00 88.56 101 SER A N 1
ATOM 836 C CA . SER A 1 101 ? -0.877 -1.343 13.873 1.00 88.56 101 SER A CA 1
ATOM 837 C C . SER A 1 101 ? -2.217 -1.465 13.143 1.00 88.56 101 SER A C 1
ATOM 839 O O . SER A 1 101 ? -3.007 -2.382 13.398 1.00 88.56 101 SER A O 1
ATOM 841 N N . LEU A 1 102 ? -2.456 -0.579 12.174 1.00 88.50 102 LEU A N 1
ATOM 842 C CA . LEU A 1 102 ? -3.657 -0.608 11.358 1.00 88.50 102 LEU A CA 1
ATOM 843 C C . LEU A 1 102 ? -3.718 -1.834 10.441 1.00 88.50 102 LEU A C 1
ATOM 845 O O . LEU A 1 102 ? -4.749 -2.508 10.381 1.00 88.50 102 LEU A O 1
ATOM 849 N N . LEU A 1 103 ? -2.616 -2.140 9.751 1.00 90.88 103 LEU A N 1
ATOM 850 C CA . LEU A 1 103 ? -2.508 -3.339 8.917 1.00 90.88 103 LEU A CA 1
ATOM 851 C C . LEU A 1 103 ? -2.696 -4.605 9.757 1.00 90.88 103 LEU A C 1
ATOM 853 O O . LEU A 1 103 ? -3.451 -5.489 9.362 1.00 90.88 103 LEU A O 1
ATOM 857 N N . GLU A 1 104 ? -2.086 -4.673 10.941 1.00 87.56 104 GLU A N 1
ATOM 858 C CA . GLU A 1 104 ? -2.232 -5.817 11.845 1.00 87.56 104 GLU A CA 1
ATOM 859 C C . GLU A 1 104 ? -3.672 -5.967 12.354 1.00 87.56 104 GLU A C 1
ATOM 861 O O . GLU A 1 104 ? -4.219 -7.070 12.407 1.00 87.56 104 GLU A O 1
ATOM 866 N N . SER A 1 105 ? -4.344 -4.857 12.655 1.00 80.81 105 SER A N 1
ATOM 867 C CA . SER A 1 105 ? -5.753 -4.872 13.056 1.00 80.81 105 SER A CA 1
ATOM 868 C C . SER A 1 105 ? -6.668 -5.335 11.916 1.00 80.81 105 SER A C 1
ATOM 870 O O . SER A 1 105 ? -7.650 -6.044 12.147 1.00 80.81 105 SER A O 1
ATOM 872 N N . ALA A 1 106 ? -6.331 -5.013 10.665 1.00 81.19 106 ALA A N 1
ATOM 873 C CA . ALA A 1 106 ? -7.063 -5.485 9.492 1.00 81.19 106 ALA A CA 1
ATOM 874 C C . ALA A 1 106 ? -6.844 -6.980 9.183 1.00 81.19 106 ALA A C 1
ATOM 876 O O . ALA A 1 106 ? -7.677 -7.577 8.500 1.00 81.19 106 ALA A O 1
ATOM 877 N N . ARG A 1 107 ? -5.786 -7.611 9.717 1.00 79.81 107 ARG A N 1
ATOM 878 C CA . ARG A 1 107 ? -5.558 -9.070 9.630 1.00 79.81 107 ARG A CA 1
ATOM 879 C C . ARG A 1 107 ? -6.427 -9.887 10.588 1.00 79.81 107 ARG A C 1
ATOM 881 O O . ARG A 1 107 ? -6.442 -11.115 10.510 1.00 79.81 107 ARG A O 1
ATOM 888 N N . GLN A 1 108 ? -7.136 -9.245 11.517 1.00 76.44 108 GLN A N 1
ATOM 889 C CA . GLN A 1 108 ? -7.985 -9.954 12.474 1.00 76.44 108 GLN A CA 1
ATOM 890 C C . GLN A 1 108 ? -9.133 -10.685 11.763 1.00 76.44 108 GLN A C 1
ATOM 892 O O . GLN A 1 108 ? -9.747 -10.156 10.840 1.00 76.44 108 GLN A O 1
ATOM 897 N N . ALA A 1 109 ? -9.486 -11.880 12.254 1.00 62.16 109 ALA A N 1
ATOM 898 C CA . ALA A 1 109 ? -10.509 -12.753 11.659 1.00 62.16 109 ALA A CA 1
ATOM 899 C C . ALA A 1 109 ? -11.913 -12.121 11.540 1.00 62.16 109 ALA A C 1
ATOM 901 O O . ALA A 1 109 ? -12.778 -12.651 10.847 1.00 62.16 109 ALA A O 1
ATOM 902 N N . THR A 1 110 ? -12.157 -11.010 12.234 1.00 71.94 110 THR A N 1
ATOM 903 C CA . THR A 1 110 ? -13.417 -10.259 12.211 1.00 71.94 110 THR A CA 1
ATOM 904 C C . THR A 1 110 ? -13.529 -9.285 11.039 1.00 71.94 110 THR A C 1
ATOM 906 O O . THR A 1 110 ? -14.625 -8.795 10.773 1.00 71.94 110 THR A O 1
ATOM 909 N N . THR A 1 111 ? -12.430 -8.990 10.340 1.00 76.69 111 THR A N 1
ATOM 910 C CA . THR A 1 111 ? -12.416 -8.049 9.214 1.00 76.69 111 THR A CA 1
ATOM 911 C C . THR A 1 111 ? -12.634 -8.804 7.896 1.00 76.69 111 THR A C 1
ATOM 913 O O . THR A 1 111 ? -11.902 -9.751 7.609 1.00 76.69 111 THR A O 1
ATOM 916 N N . PRO A 1 112 ? -13.624 -8.422 7.063 1.00 83.81 112 PRO A N 1
ATOM 917 C CA . PRO A 1 112 ? -13.819 -9.036 5.751 1.00 83.81 112 PRO A CA 1
ATOM 918 C C . PRO A 1 112 ? -12.567 -8.901 4.858 1.00 83.81 112 PRO A C 1
ATOM 920 O O . PRO A 1 112 ? -12.070 -7.782 4.714 1.00 83.81 112 PRO A O 1
ATOM 923 N N . PRO A 1 113 ? -12.104 -9.973 4.177 1.00 86.19 113 PRO A N 1
ATOM 924 C CA . PRO A 1 113 ? -10.895 -9.929 3.343 1.00 86.19 113 PRO A CA 1
ATOM 925 C C . PRO A 1 113 ? -10.902 -8.844 2.260 1.00 86.19 113 PRO A C 1
ATOM 927 O O . PRO A 1 113 ? -9.858 -8.283 1.943 1.00 86.19 113 PRO A O 1
ATOM 930 N N . SER A 1 114 ? -12.075 -8.517 1.707 1.00 85.31 114 SER A N 1
ATOM 931 C CA . SER A 1 114 ? -12.216 -7.441 0.721 1.00 85.31 114 SER A CA 1
ATOM 932 C C . SER A 1 114 ? -11.817 -6.079 1.290 1.00 85.31 114 SER A C 1
ATOM 934 O O . SER A 1 114 ? -11.116 -5.331 0.620 1.00 85.31 114 SER A O 1
ATOM 936 N N . LYS A 1 115 ? -12.183 -5.784 2.544 1.00 85.69 115 LYS A N 1
ATOM 937 C CA . LYS A 1 115 ? -11.814 -4.524 3.202 1.00 85.69 115 LYS A CA 1
ATOM 938 C C . LYS A 1 115 ? -10.327 -4.454 3.496 1.00 85.69 115 LYS A C 1
ATOM 940 O O . LYS A 1 115 ? -9.714 -3.410 3.313 1.00 85.69 115 LYS A O 1
ATOM 945 N N . THR A 1 116 ? -9.745 -5.567 3.937 1.00 90.81 116 THR A N 1
ATOM 946 C CA . THR A 1 116 ? -8.303 -5.644 4.173 1.00 90.81 116 THR A CA 1
ATOM 947 C C . THR A 1 116 ? -7.535 -5.393 2.878 1.00 90.81 116 THR A C 1
ATOM 949 O O . THR A 1 116 ? -6.562 -4.648 2.881 1.00 90.81 116 THR A O 1
ATOM 952 N N . ILE A 1 117 ? -8.018 -5.921 1.750 1.00 92.88 117 ILE A N 1
ATOM 953 C CA . ILE A 1 117 ? -7.432 -5.647 0.434 1.00 92.88 117 ILE A CA 1
ATOM 954 C C . ILE A 1 117 ? -7.594 -4.182 0.032 1.00 92.88 117 ILE A C 1
ATOM 956 O O . ILE A 1 117 ? -6.610 -3.582 -0.391 1.00 92.88 117 ILE A O 1
ATOM 960 N N . ASP A 1 118 ? -8.776 -3.587 0.198 1.00 91.75 118 ASP A N 1
ATOM 961 C CA . ASP A 1 118 ? -8.987 -2.162 -0.089 1.00 91.75 118 ASP A CA 1
ATOM 962 C C . ASP A 1 118 ? -8.056 -1.275 0.757 1.00 91.75 118 ASP A C 1
ATOM 964 O O . ASP A 1 118 ? -7.481 -0.310 0.252 1.00 91.75 118 ASP A O 1
ATOM 968 N N . LEU A 1 119 ? -7.834 -1.624 2.030 1.00 93.19 119 LEU A N 1
ATOM 969 C CA . LEU A 1 119 ? -6.862 -0.942 2.885 1.00 93.19 119 LEU A CA 1
ATOM 970 C C . LEU A 1 119 ? -5.428 -1.129 2.372 1.00 93.19 119 LEU A C 1
ATOM 972 O O . LEU A 1 119 ? -4.683 -0.154 2.303 1.00 93.19 119 LEU A O 1
ATOM 976 N N . CYS A 1 120 ? -5.030 -2.345 1.991 1.00 95.56 120 CYS A N 1
ATOM 977 C CA . CYS A 1 120 ? -3.702 -2.599 1.430 1.00 95.56 120 CYS A CA 1
ATOM 978 C C . CYS A 1 120 ? -3.473 -1.825 0.125 1.00 95.56 120 CYS A C 1
ATOM 980 O O . CYS A 1 120 ? -2.402 -1.256 -0.064 1.00 95.56 120 CYS A O 1
ATOM 982 N N . MET A 1 121 ? -4.475 -1.751 -0.754 1.00 95.62 121 MET A N 1
ATOM 983 C CA . MET A 1 121 ? -4.403 -0.966 -1.989 1.00 95.62 121 MET A CA 1
ATOM 984 C C . MET A 1 121 ? -4.288 0.533 -1.697 1.00 95.62 121 MET A C 1
ATOM 986 O O . MET A 1 121 ? -3.472 1.221 -2.314 1.00 95.62 121 MET A O 1
ATOM 990 N N . ALA A 1 122 ? -5.041 1.043 -0.716 1.00 95.56 122 ALA A N 1
ATOM 991 C CA . ALA A 1 122 ? -4.887 2.417 -0.249 1.00 95.56 122 ALA A CA 1
ATOM 992 C C . ALA A 1 122 ? -3.486 2.672 0.332 1.00 95.56 122 ALA A C 1
ATOM 994 O O . ALA A 1 122 ? -2.906 3.721 0.062 1.00 95.56 122 ALA A O 1
ATOM 995 N N . MET A 1 123 ? -2.938 1.714 1.085 1.00 96.69 123 MET A N 1
ATOM 996 C CA . MET A 1 123 ? -1.609 1.789 1.691 1.00 96.69 123 MET A CA 1
ATOM 997 C C . MET A 1 123 ? -0.501 1.817 0.631 1.00 96.69 123 MET A C 1
ATOM 999 O O . MET A 1 123 ? 0.358 2.691 0.677 1.00 96.69 123 MET A O 1
ATOM 1003 N N . ILE A 1 124 ? -0.555 0.938 -0.378 1.00 97.31 124 ILE A N 1
ATOM 1004 C CA . ILE A 1 124 ? 0.354 0.986 -1.539 1.00 97.31 124 ILE A CA 1
ATOM 1005 C C . ILE A 1 124 ? 0.269 2.366 -2.203 1.00 97.31 124 ILE A C 1
ATOM 1007 O O . ILE A 1 124 ? 1.285 3.024 -2.412 1.00 97.31 124 ILE A O 1
ATOM 1011 N N . GLY A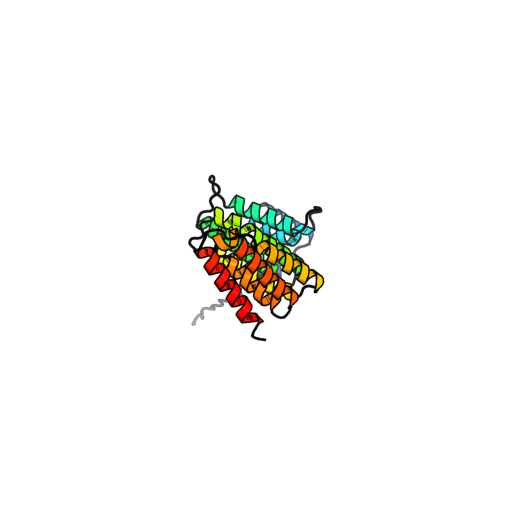 1 125 ? -0.951 2.852 -2.434 1.00 95.81 125 GLY A N 1
ATOM 1012 C CA . GLY A 1 125 ? -1.194 4.119 -3.113 1.00 95.81 125 GLY A CA 1
ATOM 1013 C C . GLY A 1 125 ? -0.754 5.383 -2.364 1.00 95.81 125 GLY A C 1
ATOM 1014 O O . GLY A 1 125 ? -0.769 6.452 -2.974 1.00 95.81 125 GLY A O 1
ATOM 1015 N N . ILE A 1 126 ? -0.390 5.307 -1.076 1.00 96.38 126 ILE A N 1
ATOM 1016 C CA . ILE A 1 126 ? 0.194 6.440 -0.332 1.00 96.38 126 ILE A CA 1
ATOM 1017 C C . ILE A 1 126 ? 1.722 6.374 -0.222 1.00 96.38 126 ILE A C 1
ATOM 1019 O O . ILE A 1 126 ? 2.323 7.356 0.214 1.00 96.38 126 ILE A O 1
ATOM 1023 N N . MET A 1 127 ? 2.362 5.269 -0.628 1.00 96.69 127 MET A N 1
ATOM 1024 C CA . MET A 1 127 ? 3.824 5.129 -0.570 1.00 96.69 127 MET A CA 1
ATOM 1025 C C . MET A 1 127 ? 4.564 6.259 -1.297 1.00 96.69 127 MET A C 1
ATOM 1027 O O . MET A 1 127 ? 5.525 6.765 -0.721 1.00 96.69 127 MET A O 1
ATOM 1031 N N . PRO A 1 128 ? 4.116 6.735 -2.481 1.00 95.75 128 PRO A N 1
ATOM 1032 C CA . PRO A 1 128 ? 4.746 7.881 -3.136 1.00 95.75 128 PRO A CA 1
ATOM 1033 C C . PRO A 1 128 ? 4.760 9.137 -2.259 1.00 95.75 128 PRO A C 1
ATOM 1035 O O . PRO A 1 128 ? 5.793 9.773 -2.086 1.00 95.75 128 PRO A O 1
ATOM 1038 N N . THR A 1 129 ? 3.625 9.448 -1.627 1.00 95.44 129 THR A N 1
ATOM 1039 C CA . THR A 1 129 ? 3.495 10.596 -0.722 1.00 95.44 129 THR A CA 1
ATOM 1040 C C . THR A 1 129 ? 4.374 10.447 0.519 1.00 95.44 129 THR A C 1
ATOM 1042 O O . THR A 1 129 ? 4.929 11.434 0.994 1.00 95.44 129 THR A O 1
ATOM 1045 N N . LEU A 1 130 ? 4.522 9.231 1.053 1.00 96.44 130 LEU A N 1
ATOM 1046 C CA . LEU A 1 130 ? 5.470 8.983 2.138 1.00 96.44 130 LEU A CA 1
ATOM 1047 C C . LEU A 1 130 ? 6.910 9.203 1.660 1.00 96.44 130 LEU A C 1
ATOM 1049 O O . LEU A 1 130 ? 7.642 9.925 2.323 1.00 96.44 130 LEU A O 1
ATOM 1053 N N . GLY A 1 131 ? 7.292 8.674 0.496 1.00 95.38 131 GLY A N 1
ATOM 1054 C CA . GLY A 1 131 ? 8.641 8.827 -0.067 1.00 95.38 131 GLY A CA 1
ATOM 1055 C C . GLY A 1 131 ? 9.064 10.278 -0.290 1.00 95.38 131 GLY A C 1
ATOM 1056 O O . GLY A 1 131 ? 10.226 10.620 -0.097 1.00 95.38 131 GLY A O 1
ATOM 1057 N N . GLU A 1 132 ? 8.121 11.150 -0.641 1.00 94.44 132 GLU A N 1
ATOM 1058 C CA . GLU A 1 132 ? 8.390 12.576 -0.856 1.00 94.44 132 GLU A CA 1
ATOM 1059 C C . GLU A 1 132 ? 8.557 13.378 0.443 1.00 94.44 132 GLU A C 1
ATOM 1061 O O . GLU A 1 132 ? 9.238 14.406 0.460 1.00 94.44 132 GLU A O 1
ATOM 1066 N N . HIS A 1 133 ? 7.903 12.952 1.524 1.00 94.69 133 HIS A N 1
ATOM 1067 C CA . HIS A 1 133 ? 7.738 13.782 2.718 1.00 94.69 133 HIS A CA 1
ATOM 1068 C C . HIS A 1 133 ? 8.365 13.207 3.983 1.00 94.69 133 HIS A C 1
ATOM 1070 O O . HIS A 1 133 ? 8.542 13.958 4.940 1.00 94.69 133 HIS A O 1
ATOM 1076 N N . LEU A 1 134 ? 8.659 11.912 4.027 1.00 96.06 134 LEU A N 1
ATOM 1077 C CA . LEU A 1 134 ? 9.071 11.206 5.233 1.00 96.06 134 LEU A CA 1
ATOM 1078 C C . LEU A 1 134 ? 10.590 11.063 5.321 1.00 96.06 134 LEU A C 1
ATOM 1080 O O . LEU A 1 134 ? 11.248 10.666 4.365 1.00 96.06 134 LEU A O 1
ATOM 1084 N N . ASP A 1 135 ? 11.140 11.350 6.500 1.00 95.00 135 ASP A N 1
ATOM 1085 C CA . ASP A 1 135 ? 12.486 10.920 6.866 1.00 95.00 135 ASP A CA 1
ATOM 1086 C C . ASP A 1 135 ? 12.527 9.388 6.959 1.00 95.00 135 ASP A C 1
ATOM 1088 O O . ASP A 1 135 ? 12.133 8.802 7.968 1.00 95.00 135 ASP A O 1
ATOM 1092 N N . ASP A 1 136 ? 12.972 8.739 5.881 1.00 95.25 136 ASP A N 1
ATOM 1093 C CA . ASP A 1 136 ? 13.042 7.278 5.777 1.00 95.25 136 ASP A CA 1
ATOM 1094 C C . ASP A 1 136 ? 14.419 6.705 6.146 1.00 95.25 136 ASP A C 1
ATOM 1096 O O . ASP A 1 136 ? 14.780 5.604 5.734 1.00 95.25 136 ASP A O 1
ATOM 1100 N N . SER A 1 137 ? 15.214 7.426 6.945 1.00 92.94 137 SER A N 1
ATOM 1101 C CA . SER A 1 137 ? 16.560 6.980 7.347 1.00 92.94 137 SER A CA 1
ATOM 1102 C C . SER A 1 137 ? 16.570 5.622 8.076 1.00 92.94 137 SER A C 1
ATOM 1104 O O . SER A 1 137 ? 17.594 4.937 8.090 1.00 92.94 137 SER A O 1
ATOM 1106 N N . GLU A 1 138 ? 15.440 5.211 8.661 1.00 93.75 138 GLU A N 1
ATOM 1107 C CA . GLU A 1 138 ? 15.251 3.911 9.327 1.00 93.75 138 GLU A CA 1
ATOM 1108 C C . GLU A 1 138 ? 14.489 2.868 8.477 1.00 93.75 138 GLU A C 1
ATOM 1110 O O . GLU A 1 138 ? 14.186 1.766 8.955 1.00 93.75 138 GLU A O 1
ATOM 1115 N N . GLY A 1 139 ? 14.199 3.175 7.207 1.00 94.31 139 GLY A N 1
ATOM 1116 C CA . GLY A 1 139 ? 13.543 2.263 6.265 1.00 94.31 139 GLY A CA 1
ATOM 1117 C C . GLY A 1 139 ? 12.098 1.914 6.642 1.00 94.31 139 GLY A C 1
ATOM 1118 O O . GLY A 1 139 ? 11.676 0.757 6.504 1.00 94.31 139 GLY A O 1
ATOM 1119 N N . HIS A 1 140 ? 11.346 2.890 7.149 1.00 95.62 140 HIS A N 1
ATOM 1120 C CA . HIS A 1 140 ? 9.920 2.782 7.454 1.00 95.62 140 HIS A CA 1
ATOM 1121 C C . HIS A 1 140 ? 9.103 2.437 6.205 1.00 95.62 140 HIS A C 1
ATOM 1123 O O . HIS A 1 140 ? 8.287 1.517 6.246 1.00 95.62 140 HIS A O 1
ATOM 1129 N N . ILE A 1 141 ? 9.352 3.101 5.074 1.00 96.38 141 ILE A N 1
ATOM 1130 C CA . ILE A 1 141 ? 8.596 2.891 3.831 1.00 96.38 141 ILE A CA 1
ATOM 1131 C C . ILE A 1 141 ? 8.822 1.470 3.312 1.00 96.38 141 ILE A C 1
ATOM 1133 O O . ILE A 1 141 ? 7.864 0.754 3.012 1.00 96.38 141 ILE A O 1
ATOM 1137 N N . TYR A 1 142 ? 10.077 1.010 3.294 1.00 95.81 142 TYR A N 1
ATOM 1138 C CA . TYR A 1 142 ? 10.427 -0.357 2.893 1.00 95.81 142 TYR A CA 1
ATOM 1139 C C . TYR A 1 142 ? 9.726 -1.404 3.776 1.00 95.81 142 TYR A C 1
ATOM 1141 O O . TYR A 1 142 ? 9.184 -2.404 3.292 1.00 95.81 142 TYR A O 1
ATOM 1149 N N . ARG A 1 143 ? 9.690 -1.167 5.094 1.00 95.69 143 ARG A N 1
ATOM 1150 C CA . ARG A 1 143 ? 9.012 -2.040 6.061 1.00 95.69 143 ARG A CA 1
ATOM 1151 C C . ARG A 1 143 ? 7.497 -2.057 5.852 1.00 95.69 143 ARG A C 1
ATOM 1153 O O . ARG A 1 143 ? 6.925 -3.148 5.789 1.00 95.69 143 ARG A O 1
ATOM 1160 N N . LEU A 1 144 ? 6.873 -0.890 5.708 1.00 96.94 144 LEU A N 1
ATOM 1161 C CA . LEU A 1 144 ? 5.435 -0.742 5.477 1.00 96.94 144 LEU A CA 1
ATOM 1162 C C . LEU A 1 144 ? 5.007 -1.408 4.171 1.00 96.94 144 LEU A C 1
ATOM 1164 O O . LEU A 1 144 ? 4.032 -2.162 4.158 1.00 96.94 144 LEU A O 1
ATOM 1168 N N . MET A 1 145 ? 5.758 -1.199 3.089 1.00 97.69 145 MET A N 1
ATOM 1169 C CA . MET A 1 145 ? 5.484 -1.819 1.795 1.00 97.69 145 MET A CA 1
ATOM 1170 C C . MET A 1 145 ? 5.533 -3.347 1.884 1.00 97.69 145 MET A C 1
ATOM 1172 O O . MET A 1 145 ? 4.617 -4.037 1.424 1.00 97.69 145 MET A O 1
ATOM 1176 N N . ARG A 1 146 ? 6.560 -3.885 2.554 1.00 96.31 146 ARG A N 1
ATOM 1177 C CA . ARG A 1 146 ? 6.698 -5.325 2.788 1.00 96.31 146 ARG A CA 1
ATOM 1178 C C . ARG A 1 146 ? 5.516 -5.896 3.568 1.00 96.31 146 ARG A C 1
ATOM 1180 O O . ARG A 1 146 ? 4.949 -6.899 3.143 1.00 96.31 146 ARG A O 1
ATOM 1187 N N . ILE A 1 147 ? 5.153 -5.283 4.698 1.00 95.88 147 ILE A N 1
ATOM 1188 C CA . ILE A 1 147 ? 4.025 -5.740 5.528 1.00 95.88 147 ILE A CA 1
ATOM 1189 C C . ILE A 1 147 ? 2.736 -5.693 4.707 1.00 95.88 147 ILE A C 1
ATOM 1191 O O . ILE A 1 147 ? 2.005 -6.678 4.662 1.00 95.88 147 ILE A O 1
ATOM 1195 N N . THR A 1 148 ? 2.503 -4.600 3.982 1.00 97.00 148 THR A N 1
ATOM 1196 C CA . THR A 1 148 ? 1.321 -4.429 3.129 1.00 97.00 148 THR A CA 1
ATOM 1197 C C . THR A 1 148 ? 1.203 -5.540 2.087 1.00 97.00 148 THR A C 1
ATOM 1199 O O . THR A 1 148 ? 0.133 -6.129 1.943 1.00 97.00 148 THR A O 1
ATOM 1202 N N . CYS A 1 149 ? 2.298 -5.882 1.400 1.00 96.81 149 CYS A N 1
ATOM 1203 C CA . CYS A 1 149 ? 2.303 -6.961 0.410 1.00 96.81 149 CYS A CA 1
ATOM 1204 C C . CYS A 1 149 ? 2.019 -8.335 1.036 1.00 96.81 149 CYS A C 1
ATOM 1206 O O . CYS A 1 149 ? 1.306 -9.138 0.436 1.00 96.81 149 CYS A O 1
ATOM 1208 N N . VAL A 1 150 ? 2.538 -8.603 2.242 1.00 94.88 150 VAL A N 1
ATOM 1209 C CA . VAL A 1 150 ? 2.263 -9.851 2.976 1.00 94.88 150 VAL A CA 1
ATOM 1210 C C . VAL A 1 150 ? 0.786 -9.947 3.352 1.00 94.88 150 VAL A C 1
ATOM 1212 O O . VAL A 1 150 ? 0.159 -10.966 3.079 1.00 94.88 150 VAL A O 1
ATOM 1215 N N . VAL A 1 151 ? 0.211 -8.884 3.918 1.00 94.62 151 VAL A N 1
ATOM 1216 C CA . VAL A 1 151 ? -1.209 -8.863 4.303 1.00 94.62 151 VAL A CA 1
ATOM 1217 C C . VAL A 1 151 ? -2.113 -9.038 3.086 1.00 94.62 151 VAL A C 1
ATOM 1219 O O . VAL A 1 151 ? -3.056 -9.831 3.117 1.00 94.62 151 VAL A O 1
ATOM 1222 N N . LEU A 1 152 ? -1.796 -8.358 1.982 1.00 95.31 152 LEU A N 1
ATOM 1223 C CA . LEU A 1 152 ? -2.540 -8.510 0.738 1.00 95.31 152 LEU A CA 1
ATOM 1224 C C . LEU A 1 152 ? -2.493 -9.964 0.253 1.00 95.31 152 LEU A C 1
ATOM 1226 O O . LEU A 1 152 ? -3.539 -10.539 -0.048 1.00 95.31 152 LEU A O 1
ATOM 1230 N N . TRP A 1 153 ? -1.307 -10.577 0.224 1.00 94.81 153 TRP A N 1
ATOM 1231 C CA . TRP A 1 153 ? -1.131 -11.973 -0.180 1.00 94.81 153 TRP A CA 1
ATOM 1232 C C . TRP A 1 153 ? -1.987 -12.943 0.648 1.00 94.81 153 TRP A C 1
ATOM 1234 O O . TRP A 1 153 ? -2.681 -13.789 0.077 1.00 94.81 153 TRP A O 1
ATOM 1244 N N . GLU A 1 154 ? -1.993 -12.786 1.976 1.00 91.94 154 GLU A N 1
ATOM 1245 C CA . GLU A 1 154 ? -2.793 -13.613 2.890 1.00 91.94 154 GLU A CA 1
ATOM 1246 C C . GLU A 1 154 ? -4.288 -13.538 2.542 1.00 91.94 154 GLU A C 1
ATOM 1248 O O . GLU A 1 154 ? -4.958 -14.568 2.410 1.00 91.94 154 GLU A O 1
ATOM 1253 N N . CYS A 1 155 ? -4.804 -12.327 2.321 1.00 91.31 155 CYS A N 1
ATOM 1254 C CA . CYS A 1 155 ? -6.216 -12.102 2.021 1.00 91.31 155 CYS A CA 1
ATOM 1255 C C . CYS A 1 155 ? -6.613 -12.498 0.593 1.00 91.31 155 CYS A C 1
ATOM 1257 O O . CYS A 1 155 ? -7.746 -12.933 0.374 1.00 91.31 155 CYS A O 1
ATOM 1259 N N . PHE A 1 156 ? -5.703 -12.377 -0.377 1.00 92.00 156 PHE A N 1
ATOM 1260 C CA . PHE A 1 156 ? -5.986 -12.635 -1.791 1.00 92.00 156 PHE A CA 1
ATOM 1261 C C . PHE A 1 156 ? -6.488 -14.062 -2.026 1.00 92.00 156 PHE A C 1
ATOM 1263 O O . PHE A 1 156 ? -7.468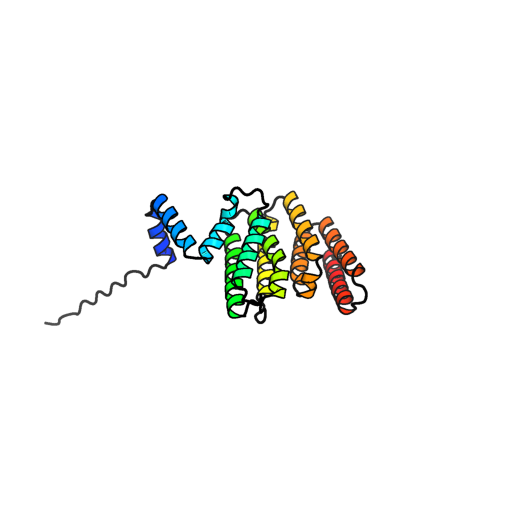 -14.272 -2.740 1.00 92.00 156 PHE A O 1
ATOM 1270 N N . SER A 1 157 ? -5.854 -15.043 -1.378 1.00 86.31 157 SER A N 1
ATOM 1271 C CA . SER A 1 157 ? -6.180 -16.467 -1.540 1.00 86.31 157 SER A CA 1
ATOM 1272 C C . SER A 1 157 ? -7.607 -16.839 -1.109 1.00 86.31 157 SER A C 1
ATOM 1274 O O . SER A 1 157 ? -8.149 -17.842 -1.571 1.00 86.31 157 SER A O 1
ATOM 1276 N N . ILE A 1 158 ? -8.227 -16.015 -0.259 1.00 89.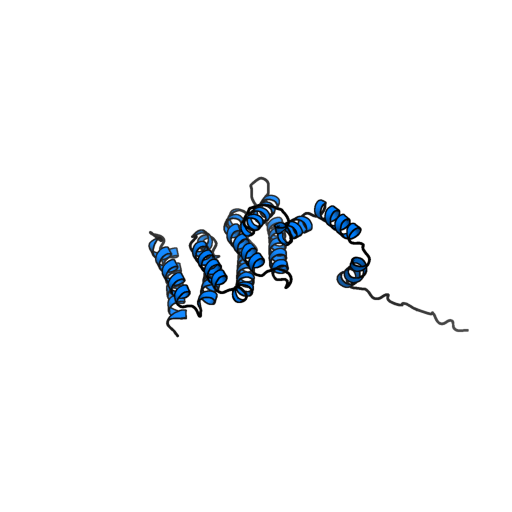44 158 ILE A N 1
ATOM 1277 C CA . ILE A 1 158 ? -9.555 -16.238 0.328 1.00 89.44 158 ILE A CA 1
ATOM 1278 C C . ILE A 1 158 ? -10.657 -15.608 -0.543 1.00 89.44 158 ILE A C 1
ATOM 1280 O O . ILE A 1 158 ? -11.836 -15.939 -0.405 1.00 89.44 158 ILE A O 1
ATOM 1284 N N . LEU A 1 159 ? -10.300 -14.699 -1.456 1.00 88.81 159 LEU A N 1
ATOM 1285 C CA . LEU A 1 159 ? -11.269 -14.037 -2.322 1.00 88.81 159 LEU A CA 1
ATOM 1286 C C . LEU A 1 159 ? -11.897 -14.993 -3.353 1.00 88.81 159 LEU A C 1
ATOM 1288 O O . LEU A 1 159 ? -11.227 -15.904 -3.842 1.00 88.81 159 LEU A O 1
ATOM 1292 N N . PRO A 1 160 ? -13.145 -14.724 -3.786 1.00 90.06 160 PRO A N 1
ATOM 1293 C CA . PRO A 1 160 ? -13.704 -15.322 -4.996 1.00 90.06 160 PRO A CA 1
ATOM 1294 C C . PRO A 1 160 ? -12.826 -15.048 -6.226 1.00 90.06 160 PRO A C 1
ATOM 1296 O O . PRO A 1 160 ? -12.242 -13.970 -6.338 1.00 90.06 160 PRO A O 1
ATOM 1299 N N . ALA A 1 161 ? -12.783 -15.987 -7.176 1.00 90.00 161 ALA A N 1
ATOM 1300 C CA . ALA A 1 161 ? -11.918 -15.910 -8.360 1.00 90.00 161 ALA A CA 1
ATOM 1301 C C . ALA A 1 161 ? -12.105 -14.619 -9.184 1.00 90.00 161 ALA A C 1
ATOM 1303 O O . ALA A 1 161 ? -11.121 -14.010 -9.603 1.00 90.00 161 ALA A O 1
ATOM 1304 N N . ASP A 1 162 ? -13.347 -14.156 -9.352 1.00 88.88 162 ASP A N 1
ATOM 1305 C CA . ASP A 1 162 ? -13.634 -12.909 -10.073 1.00 88.88 162 ASP A CA 1
ATOM 1306 C C . ASP A 1 162 ? -13.009 -11.695 -9.365 1.00 88.88 162 ASP A C 1
ATOM 1308 O O . ASP A 1 162 ? -12.390 -10.839 -9.998 1.00 88.88 162 ASP A O 1
ATOM 1312 N N . ASN A 1 163 ? -13.077 -11.662 -8.030 1.00 90.06 163 ASN A N 1
ATOM 1313 C CA . ASN A 1 163 ? -12.469 -10.599 -7.230 1.00 90.06 163 ASN A CA 1
ATOM 1314 C C . ASN A 1 163 ? -10.938 -10.693 -7.241 1.00 90.06 163 ASN A C 1
ATOM 1316 O O . ASN A 1 163 ? -10.270 -9.662 -7.281 1.00 90.06 163 ASN A O 1
ATOM 1320 N N . GLN A 1 164 ? -10.371 -11.904 -7.255 1.00 94.62 164 GLN A N 1
ATOM 1321 C CA . GLN A 1 164 ? -8.926 -12.101 -7.401 1.00 94.62 164 GLN A CA 1
ATOM 1322 C C . GLN A 1 164 ? -8.411 -11.504 -8.716 1.00 94.62 164 GLN A C 1
ATOM 1324 O O . GLN A 1 164 ? -7.412 -10.788 -8.713 1.00 94.62 164 GLN A O 1
ATOM 1329 N N . ALA A 1 165 ? -9.110 -11.736 -9.832 1.00 94.69 165 ALA A N 1
ATOM 1330 C CA . ALA A 1 165 ? -8.736 -11.170 -11.126 1.00 94.69 165 ALA A CA 1
ATOM 1331 C C . ALA A 1 165 ? -8.793 -9.633 -11.123 1.00 94.69 165 ALA A C 1
ATOM 1333 O O . ALA A 1 165 ? -7.883 -8.981 -11.639 1.00 94.69 165 ALA A O 1
ATOM 1334 N N . VAL A 1 166 ? -9.825 -9.046 -10.503 1.00 93.81 166 VAL A N 1
ATOM 1335 C CA . VAL A 1 166 ? -9.927 -7.588 -10.335 1.00 93.81 166 VAL A CA 1
ATOM 1336 C C . VAL A 1 166 ? -8.739 -7.053 -9.536 1.00 93.81 166 VAL A C 1
ATOM 1338 O O . VAL A 1 166 ? -8.051 -6.152 -10.008 1.00 93.81 166 VAL A O 1
ATOM 1341 N N . VAL A 1 167 ? -8.449 -7.622 -8.365 1.00 94.81 167 VAL A N 1
ATOM 1342 C CA . VAL A 1 167 ? -7.345 -7.171 -7.500 1.00 94.81 167 VAL A CA 1
ATOM 1343 C C . VAL A 1 167 ? -5.990 -7.330 -8.189 1.00 94.81 167 VAL A C 1
ATOM 1345 O O . VAL A 1 167 ? -5.180 -6.406 -8.161 1.00 94.81 167 VAL A O 1
ATOM 1348 N N . PHE A 1 168 ? -5.761 -8.456 -8.869 1.00 97.50 168 PHE A N 1
ATOM 1349 C CA . PHE A 1 168 ? -4.528 -8.702 -9.614 1.00 97.50 168 PHE A CA 1
ATOM 1350 C C . PHE A 1 168 ? -4.289 -7.635 -10.691 1.00 97.50 168 PHE A C 1
ATOM 1352 O O . PHE A 1 168 ? -3.212 -7.047 -10.750 1.00 97.50 168 PHE A O 1
ATOM 1359 N N . ASN A 1 169 ? -5.300 -7.333 -11.511 1.00 96.19 169 ASN A N 1
ATOM 1360 C CA . ASN A 1 169 ? -5.177 -6.330 -12.573 1.00 96.19 169 ASN A CA 1
ATOM 1361 C C . ASN A 1 169 ? -4.935 -4.919 -12.019 1.00 96.19 169 ASN A C 1
ATOM 1363 O O . ASN A 1 169 ? -4.176 -4.141 -12.601 1.00 96.19 169 ASN A O 1
ATOM 1367 N N . ARG A 1 170 ? -5.559 -4.591 -10.881 1.00 95.19 170 ARG A N 1
ATOM 1368 C CA . ARG A 1 170 ? -5.329 -3.321 -10.184 1.00 95.19 170 ARG A CA 1
ATOM 1369 C C . ARG A 1 170 ? -3.887 -3.216 -9.684 1.00 95.19 170 ARG A C 1
ATOM 1371 O O . ARG A 1 170 ? -3.245 -2.207 -9.947 1.00 95.19 170 ARG A O 1
ATOM 1378 N N . LEU A 1 171 ? -3.357 -4.264 -9.050 1.00 96.88 171 LEU A N 1
ATOM 1379 C CA . LEU A 1 171 ? -1.953 -4.314 -8.618 1.00 96.88 171 LEU A CA 1
ATOM 1380 C C . LEU A 1 171 ? -0.972 -4.228 -9.782 1.00 96.88 171 LEU A C 1
ATOM 1382 O O . LEU A 1 171 ? 0.040 -3.547 -9.669 1.00 96.88 171 LEU A O 1
ATOM 1386 N N . LEU A 1 172 ? -1.269 -4.899 -10.896 1.00 97.31 172 LEU A N 1
ATOM 1387 C CA . LEU A 1 172 ? -0.422 -4.863 -12.086 1.00 97.31 172 LEU A CA 1
ATOM 1388 C C . LEU A 1 172 ? -0.355 -3.455 -12.691 1.00 97.31 172 LEU A C 1
ATOM 1390 O O . LEU A 1 172 ? 0.710 -3.014 -13.113 1.00 97.31 172 LEU A O 1
ATOM 1394 N N . THR A 1 173 ? -1.487 -2.749 -12.693 1.00 95.88 173 THR A N 1
ATOM 1395 C CA . THR A 1 173 ? -1.567 -1.356 -13.150 1.00 95.88 173 THR A CA 1
ATOM 1396 C C . THR A 1 173 ? -0.801 -0.429 -12.209 1.00 95.88 173 THR A C 1
ATOM 1398 O O . THR A 1 173 ? -0.068 0.438 -12.668 1.00 95.88 173 THR A O 1
ATOM 1401 N N . GLU A 1 174 ? -0.930 -0.630 -10.897 1.00 95.62 174 GLU A N 1
ATOM 1402 C CA . GLU A 1 174 ? -0.206 0.159 -9.899 1.00 95.62 174 GLU A CA 1
ATOM 1403 C C . GLU A 1 174 ? 1.313 -0.070 -9.995 1.00 95.62 174 GLU A C 1
ATOM 1405 O O . GLU A 1 174 ? 2.078 0.888 -9.991 1.00 95.62 174 GLU A O 1
ATOM 1410 N N . TYR A 1 175 ? 1.751 -1.322 -10.185 1.00 95.50 175 TYR A N 1
ATOM 1411 C CA . TYR A 1 175 ? 3.159 -1.690 -10.395 1.00 95.50 175 TYR A CA 1
ATOM 1412 C C . TYR A 1 175 ? 3.791 -0.975 -11.597 1.00 95.50 175 TYR A C 1
ATOM 1414 O O . TYR A 1 175 ? 4.981 -0.671 -11.580 1.00 95.50 175 TYR A O 1
ATOM 1422 N N . ALA A 1 176 ? 3.002 -0.675 -12.630 1.00 94.25 176 ALA A N 1
ATOM 1423 C CA . ALA A 1 176 ? 3.486 0.031 -13.810 1.00 94.25 176 ALA A CA 1
ATOM 1424 C C . ALA A 1 176 ? 3.876 1.494 -13.534 1.00 94.25 176 ALA A C 1
ATOM 1426 O O . ALA A 1 176 ? 4.491 2.135 -14.386 1.00 94.25 176 ALA A O 1
ATOM 1427 N N . ASN A 1 177 ? 3.521 2.050 -12.372 1.00 94.75 177 ASN A N 1
ATOM 1428 C CA . ASN A 1 177 ? 3.875 3.418 -12.035 1.00 94.75 177 ASN A CA 1
ATOM 1429 C C . ASN A 1 177 ? 5.385 3.523 -11.719 1.00 94.75 177 ASN A C 1
ATOM 1431 O O . ASN A 1 177 ? 5.853 2.910 -10.754 1.00 94.75 177 ASN A O 1
ATOM 1435 N N . PRO A 1 178 ? 6.161 4.326 -12.478 1.00 92.06 178 PRO A N 1
ATOM 1436 C CA . PRO A 1 178 ? 7.614 4.416 -12.321 1.00 92.06 178 PRO A CA 1
ATOM 1437 C C . PRO A 1 178 ? 8.062 4.868 -10.927 1.00 92.06 178 PRO A C 1
ATOM 1439 O O . PRO A 1 178 ? 9.171 4.522 -10.521 1.00 92.06 178 PRO A O 1
ATOM 1442 N N . VAL A 1 179 ? 7.201 5.567 -10.180 1.00 95.00 179 VAL A N 1
ATOM 1443 C CA . VAL A 1 179 ? 7.517 6.066 -8.837 1.00 95.00 179 VAL A CA 1
ATOM 1444 C C . VAL A 1 179 ? 7.917 4.952 -7.867 1.00 95.00 179 VAL A C 1
ATOM 1446 O O . VAL A 1 179 ? 8.768 5.165 -7.013 1.00 95.00 179 VAL A O 1
ATOM 1449 N N . TYR A 1 180 ? 7.359 3.744 -8.008 1.00 96.06 180 TYR A N 1
ATOM 1450 C CA . TYR A 1 180 ? 7.711 2.632 -7.123 1.00 96.06 180 TYR A CA 1
ATOM 1451 C C . TYR A 1 180 ? 9.129 2.130 -7.372 1.00 96.06 180 TYR A C 1
ATOM 1453 O O . TYR A 1 180 ? 9.791 1.711 -6.432 1.00 96.06 180 TYR A O 1
ATOM 1461 N N . LEU A 1 181 ? 9.604 2.191 -8.616 1.00 94.38 181 LEU A N 1
ATOM 1462 C CA . LEU A 1 181 ? 10.991 1.869 -8.944 1.00 94.38 181 LEU A CA 1
ATOM 1463 C C . LEU A 1 181 ? 11.917 2.999 -8.490 1.00 94.38 181 LEU A C 1
ATOM 1465 O O . LEU A 1 181 ? 12.968 2.722 -7.933 1.00 94.38 181 LEU A O 1
ATOM 1469 N N . ASP A 1 182 ? 11.503 4.258 -8.651 1.00 92.81 182 ASP A N 1
ATOM 1470 C CA . ASP A 1 182 ? 12.286 5.413 -8.189 1.00 92.81 182 ASP A CA 1
ATOM 1471 C C . ASP A 1 182 ? 12.460 5.432 -6.653 1.00 92.81 182 ASP A C 1
ATOM 1473 O O . ASP A 1 182 ? 13.411 6.025 -6.148 1.00 92.81 182 ASP A O 1
ATOM 1477 N N . LEU A 1 183 ? 11.559 4.767 -5.920 1.00 94.38 183 LEU A N 1
ATOM 1478 C CA . LEU A 1 183 ? 11.610 4.564 -4.468 1.00 94.38 183 LEU A CA 1
ATOM 1479 C C . LEU A 1 183 ? 12.183 3.193 -4.049 1.00 94.38 183 LEU A C 1
ATOM 1481 O O . LEU A 1 183 ? 12.128 2.856 -2.869 1.00 94.38 183 LEU A O 1
ATOM 1485 N N . ASP A 1 184 ? 12.681 2.377 -4.986 1.00 94.00 184 ASP A N 1
ATOM 1486 C CA . ASP A 1 184 ? 13.172 1.005 -4.747 1.00 94.00 184 ASP A CA 1
ATOM 1487 C C . ASP A 1 184 ? 12.138 0.052 -4.084 1.00 94.00 184 ASP A C 1
ATOM 1489 O O . ASP A 1 184 ? 12.477 -0.926 -3.407 1.00 94.00 184 ASP A O 1
ATOM 1493 N N . LEU A 1 185 ? 10.842 0.308 -4.286 1.00 96.44 185 LEU A N 1
ATOM 1494 C CA . LEU A 1 185 ? 9.719 -0.470 -3.739 1.00 96.44 185 LEU A CA 1
ATOM 1495 C C . LEU A 1 185 ? 9.125 -1.478 -4.730 1.00 96.44 185 LEU A C 1
ATOM 1497 O O . LEU A 1 185 ? 8.396 -2.392 -4.331 1.00 96.44 185 LEU A O 1
ATOM 1501 N N . ASP A 1 186 ? 9.412 -1.322 -6.020 1.00 95.50 186 ASP A N 1
ATOM 1502 C CA . ASP A 1 186 ? 8.824 -2.113 -7.103 1.00 95.50 186 ASP A CA 1
ATOM 1503 C C . ASP A 1 186 ? 9.107 -3.620 -6.964 1.00 95.50 186 ASP A C 1
ATOM 1505 O O . ASP A 1 186 ? 8.250 -4.451 -7.272 1.00 95.50 186 ASP A O 1
ATOM 1509 N N . SER A 1 187 ? 10.272 -3.978 -6.417 1.00 94.56 187 SER A N 1
ATOM 1510 C CA . SER A 1 187 ? 10.672 -5.367 -6.170 1.00 94.56 187 SER A CA 1
ATOM 1511 C C . SER A 1 187 ? 9.683 -6.136 -5.280 1.00 94.56 187 SER A C 1
ATOM 1513 O O . SER A 1 187 ? 9.441 -7.324 -5.515 1.00 94.56 187 SER A O 1
ATOM 1515 N N . PHE A 1 188 ? 9.042 -5.476 -4.308 1.00 96.62 188 PHE A N 1
ATOM 1516 C CA . PHE A 1 188 ? 8.010 -6.097 -3.472 1.00 96.62 188 PHE A CA 1
ATOM 1517 C C . PHE A 1 188 ? 6.730 -6.383 -4.244 1.00 96.62 188 PHE A C 1
ATOM 1519 O O . PHE A 1 188 ? 6.157 -7.467 -4.113 1.00 96.62 188 PHE A O 1
ATOM 1526 N N . MET A 1 189 ? 6.293 -5.422 -5.061 1.00 96.88 189 MET A N 1
ATOM 1527 C CA . MET A 1 189 ? 5.102 -5.574 -5.895 1.00 96.88 189 MET A CA 1
ATOM 1528 C C . MET A 1 189 ? 5.313 -6.678 -6.920 1.00 96.88 189 MET A C 1
ATOM 1530 O O . MET A 1 189 ? 4.444 -7.529 -7.097 1.00 96.88 189 MET A O 1
ATOM 1534 N N . LEU A 1 190 ? 6.488 -6.705 -7.550 1.00 96.12 190 LEU A N 1
ATOM 1535 C CA . LEU A 1 190 ? 6.838 -7.732 -8.516 1.00 96.12 190 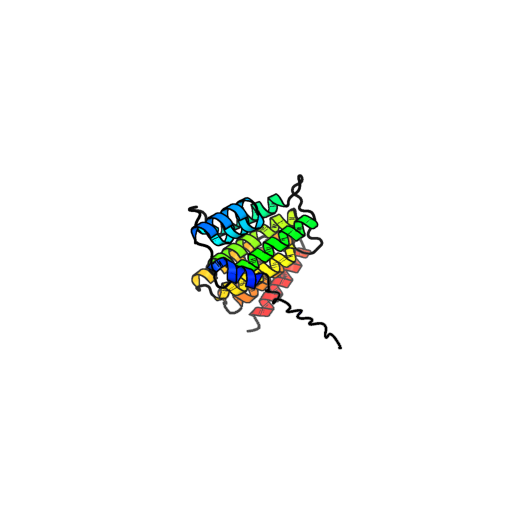LEU A CA 1
ATOM 1536 C C . LEU A 1 190 ? 6.892 -9.115 -7.862 1.00 96.12 190 LEU A C 1
ATOM 1538 O O . LEU A 1 190 ? 6.355 -10.070 -8.420 1.00 96.12 190 LEU A O 1
ATOM 1542 N N . ALA A 1 191 ? 7.481 -9.236 -6.668 1.00 95.88 191 ALA A N 1
ATOM 1543 C CA . ALA A 1 191 ? 7.502 -10.492 -5.920 1.00 95.88 191 ALA A CA 1
ATOM 1544 C C . ALA A 1 191 ? 6.086 -10.978 -5.564 1.00 95.88 191 ALA A C 1
ATOM 1546 O O . ALA A 1 191 ? 5.788 -12.163 -5.730 1.00 95.88 191 ALA A O 1
ATOM 1547 N N . LEU A 1 192 ? 5.204 -10.067 -5.138 1.00 96.94 192 LEU A N 1
ATOM 1548 C CA . LEU A 1 192 ? 3.795 -10.362 -4.880 1.00 96.94 192 LEU A CA 1
ATOM 1549 C C . LEU A 1 192 ? 3.092 -10.841 -6.158 1.00 96.94 192 LEU A C 1
ATOM 1551 O O . LEU A 1 192 ? 2.565 -11.950 -6.184 1.00 96.94 192 LEU A O 1
ATOM 1555 N N . LEU A 1 193 ? 3.138 -10.055 -7.238 1.00 97.06 193 LEU A N 1
ATOM 1556 C CA . LEU A 1 193 ? 2.544 -10.401 -8.535 1.00 97.06 193 LEU A CA 1
ATOM 1557 C C . LEU A 1 193 ? 3.050 -11.753 -9.047 1.00 97.06 193 LEU A C 1
ATOM 1559 O O . LEU A 1 193 ? 2.269 -12.566 -9.547 1.00 97.06 193 LEU A O 1
ATOM 1563 N N . LYS A 1 194 ? 4.348 -12.021 -8.874 1.00 95.44 194 LYS A N 1
ATOM 1564 C CA . LYS A 1 194 ? 4.992 -13.274 -9.264 1.00 95.44 194 LYS A CA 1
ATOM 1565 C C . LYS A 1 194 ? 4.400 -14.480 -8.538 1.00 95.44 194 LYS A C 1
ATOM 1567 O O . LYS A 1 194 ? 4.172 -15.513 -9.176 1.00 95.44 194 LYS A O 1
ATOM 1572 N N . ASP A 1 195 ? 4.152 -14.363 -7.235 1.00 94.94 195 ASP A N 1
ATOM 1573 C CA . ASP A 1 195 ? 3.552 -15.446 -6.457 1.00 94.94 195 ASP A CA 1
ATOM 1574 C C . ASP A 1 195 ? 2.055 -15.608 -6.758 1.00 94.94 195 ASP A C 1
ATOM 1576 O O . ASP A 1 195 ? 1.606 -16.728 -7.008 1.00 94.94 195 ASP A O 1
ATOM 1580 N N . LEU A 1 196 ? 1.305 -14.505 -6.884 1.00 95.50 196 LEU A N 1
ATOM 1581 C CA . LEU A 1 196 ? -0.113 -14.541 -7.270 1.00 95.50 196 LEU A CA 1
ATOM 1582 C C . LEU A 1 196 ? -0.316 -15.190 -8.653 1.00 95.50 196 LEU A C 1
ATOM 1584 O O . LEU A 1 196 ? -1.232 -15.987 -8.850 1.00 95.50 196 LEU A O 1
ATOM 1588 N N . ALA A 1 197 ? 0.574 -14.915 -9.612 1.00 96.00 197 ALA A N 1
ATOM 1589 C CA . ALA A 1 197 ? 0.525 -15.468 -10.967 1.00 96.00 197 ALA A CA 1
ATOM 1590 C C . ALA A 1 197 ? 1.095 -16.894 -11.091 1.00 96.00 197 ALA A C 1
ATOM 1592 O O . ALA A 1 197 ? 0.987 -17.520 -12.148 1.00 96.00 197 ALA A O 1
ATOM 1593 N N . LYS A 1 198 ? 1.698 -17.462 -10.041 1.00 92.88 198 LYS A N 1
ATOM 1594 C CA . LYS A 1 198 ? 2.469 -18.721 -10.096 1.00 92.88 198 LYS A CA 1
ATOM 1595 C C . LYS A 1 198 ? 1.739 -19.900 -10.744 1.00 92.88 198 LYS A C 1
ATOM 1597 O O . LYS A 1 198 ? 2.379 -20.740 -11.379 1.00 92.88 198 LYS A O 1
ATOM 1602 N N . HIS A 1 199 ? 0.417 -19.958 -10.601 1.00 91.06 199 HIS A N 1
ATOM 1603 C CA . HIS A 1 199 ? -0.426 -21.028 -11.138 1.00 91.06 199 HIS A CA 1
ATOM 1604 C C . HIS A 1 199 ? -1.423 -20.557 -12.209 1.00 91.06 199 HIS A C 1
ATOM 1606 O O . HIS A 1 199 ? -2.212 -21.364 -12.693 1.00 91.06 199 HIS A O 1
ATOM 1612 N N . ASN A 1 200 ? -1.367 -19.287 -12.624 1.00 94.38 200 ASN A N 1
ATOM 1613 C CA . ASN A 1 200 ? -2.273 -18.708 -13.611 1.00 94.38 200 ASN A CA 1
ATOM 1614 C C . ASN A 1 200 ? -1.494 -18.187 -14.831 1.00 94.38 200 ASN A C 1
ATOM 1616 O O . ASN A 1 200 ? -0.865 -17.133 -14.788 1.00 94.38 200 ASN A O 1
ATOM 1620 N N . ARG A 1 201 ? -1.563 -18.918 -15.952 1.00 94.38 201 ARG A N 1
ATOM 1621 C CA . ARG A 1 201 ? -0.840 -18.574 -17.192 1.00 94.38 201 ARG A CA 1
ATOM 1622 C C . ARG A 1 201 ? -1.258 -17.233 -17.796 1.00 94.38 201 ARG A C 1
ATOM 1624 O O . ARG A 1 201 ? -0.439 -16.600 -18.457 1.00 94.38 201 ARG A O 1
ATOM 1631 N N . GLU A 1 202 ? -2.507 -16.814 -17.618 1.00 95.94 202 GLU A N 1
ATOM 1632 C CA . GLU A 1 202 ? -2.971 -15.520 -18.127 1.00 95.94 202 GLU A CA 1
ATOM 1633 C C . GLU A 1 202 ? -2.322 -14.380 -17.348 1.00 95.94 202 GLU A C 1
ATOM 1635 O O . GLU A 1 202 ? -1.790 -13.450 -17.948 1.00 95.94 202 GLU A O 1
ATOM 1640 N N . TRP A 1 203 ? -2.252 -14.511 -16.024 1.00 97.00 203 TRP A N 1
ATOM 1641 C CA . TRP A 1 203 ? -1.583 -13.546 -15.152 1.00 97.00 203 TRP A CA 1
ATOM 1642 C C . TRP A 1 203 ? -0.071 -13.503 -15.376 1.00 97.00 203 TRP A C 1
ATOM 1644 O O . TRP A 1 203 ? 0.508 -12.423 -15.421 1.00 97.00 203 TRP A O 1
ATOM 1654 N N . GLN A 1 204 ? 0.567 -14.651 -15.626 1.00 96.50 204 GLN A N 1
ATOM 1655 C CA . GLN A 1 204 ? 1.985 -14.697 -16.012 1.00 96.50 204 GLN A CA 1
ATOM 1656 C C . GLN A 1 204 ? 2.238 -13.903 -17.295 1.00 96.50 204 GLN A C 1
ATOM 1658 O O . GLN A 1 204 ? 3.153 -13.084 -17.361 1.00 96.50 204 GLN A O 1
ATOM 1663 N N . ARG A 1 205 ? 1.400 -14.114 -18.320 1.00 95.94 205 ARG A N 1
ATOM 1664 C CA . ARG A 1 205 ? 1.483 -13.355 -19.575 1.00 95.94 205 ARG A CA 1
ATOM 1665 C C . ARG A 1 205 ? 1.237 -11.868 -19.353 1.00 95.94 205 ARG A C 1
ATOM 1667 O O . ARG A 1 205 ? 1.934 -11.069 -19.967 1.00 95.94 205 ARG A O 1
ATOM 1674 N N . ALA A 1 206 ? 0.295 -11.504 -18.485 1.00 96.75 206 ALA A N 1
ATOM 1675 C CA . ALA A 1 206 ? 0.015 -10.113 -18.150 1.00 96.75 206 ALA A CA 1
ATOM 1676 C C . ALA A 1 206 ? 1.228 -9.434 -17.487 1.00 96.75 206 ALA A C 1
ATOM 1678 O O . ALA A 1 206 ? 1.630 -8.364 -17.933 1.00 96.75 206 ALA A O 1
ATOM 1679 N N . CYS A 1 207 ? 1.882 -10.085 -16.518 1.00 96.69 207 CYS A N 1
ATOM 1680 C CA . CYS A 1 207 ? 3.125 -9.584 -15.921 1.00 96.69 207 CYS A CA 1
ATOM 1681 C C . CYS A 1 207 ? 4.248 -9.413 -16.951 1.00 96.69 207 CYS A C 1
ATOM 1683 O O . CYS A 1 207 ? 4.877 -8.360 -16.997 1.00 96.69 207 CYS A O 1
ATOM 1685 N N . LEU A 1 208 ? 4.487 -10.418 -17.804 1.00 95.69 208 LEU A N 1
ATOM 1686 C CA . LEU A 1 208 ? 5.504 -10.321 -18.861 1.00 95.69 208 LEU A CA 1
ATOM 1687 C C . LEU A 1 208 ? 5.197 -9.182 -19.838 1.00 95.69 208 LEU A C 1
ATOM 1689 O O . LEU A 1 208 ? 6.103 -8.468 -20.258 1.00 95.69 208 LEU A O 1
ATOM 1693 N N . HIS A 1 209 ? 3.923 -9.009 -20.198 1.00 95.50 209 HIS A N 1
ATOM 1694 C CA . HIS A 1 209 ? 3.497 -7.931 -21.079 1.00 95.50 209 HIS A CA 1
ATOM 1695 C C . HIS A 1 209 ? 3.724 -6.559 -20.443 1.00 95.50 209 HIS A C 1
ATOM 1697 O O . HIS A 1 209 ? 4.262 -5.676 -21.104 1.00 95.50 209 HIS A O 1
ATOM 1703 N N . GLN A 1 210 ? 3.374 -6.395 -19.165 1.00 95.38 210 GLN A N 1
ATOM 1704 C CA . GLN A 1 210 ? 3.609 -5.151 -18.435 1.00 95.38 210 GLN A CA 1
ATOM 1705 C C . GLN A 1 210 ? 5.107 -4.822 -18.350 1.00 95.38 210 GLN A C 1
ATOM 1707 O O . GLN A 1 210 ? 5.498 -3.682 -18.583 1.00 95.38 210 GLN A O 1
ATOM 1712 N N . GLN A 1 211 ? 5.956 -5.824 -18.105 1.00 93.12 211 GLN A N 1
ATOM 1713 C CA . GLN A 1 211 ? 7.410 -5.648 -18.070 1.00 93.12 211 GLN A CA 1
ATOM 1714 C C . GLN A 1 211 ? 7.983 -5.211 -19.427 1.00 93.12 211 GLN A C 1
ATOM 1716 O O . GLN A 1 211 ? 8.845 -4.337 -19.499 1.00 93.12 211 GLN A O 1
ATOM 1721 N N . ASP A 1 212 ? 7.494 -5.805 -20.519 1.00 92.69 212 ASP A N 1
ATOM 1722 C CA . ASP A 1 212 ? 7.871 -5.426 -21.884 1.00 92.69 212 ASP A CA 1
ATOM 1723 C C . ASP A 1 212 ? 7.413 -3.998 -22.232 1.00 92.69 212 ASP A C 1
ATOM 1725 O O . ASP A 1 212 ? 8.145 -3.261 -22.894 1.00 92.69 212 ASP A O 1
ATOM 1729 N N . GLN A 1 213 ? 6.237 -3.573 -21.753 1.00 93.94 213 GLN A N 1
ATOM 1730 C CA . GLN A 1 213 ? 5.783 -2.185 -21.888 1.00 93.94 213 GLN A CA 1
ATOM 1731 C C . GLN A 1 213 ? 6.714 -1.216 -21.150 1.00 93.94 213 GLN A C 1
ATOM 1733 O O . GLN A 1 213 ? 7.212 -0.280 -21.774 1.00 93.94 213 GLN A O 1
ATOM 1738 N N . LEU A 1 214 ? 7.036 -1.487 -19.880 1.00 93.00 214 LEU A N 1
ATOM 1739 C CA . LEU A 1 214 ? 7.968 -0.663 -19.101 1.00 93.00 214 LEU A CA 1
ATOM 1740 C C . LEU A 1 214 ? 9.325 -0.536 -19.809 1.00 93.00 214 LEU A C 1
ATOM 1742 O O . LEU A 1 214 ? 9.851 0.563 -19.957 1.00 93.00 214 LEU A O 1
ATOM 1746 N N . LEU A 1 215 ? 9.867 -1.638 -20.339 1.00 92.69 215 LEU A N 1
ATOM 1747 C CA . LEU A 1 215 ? 11.122 -1.635 -21.100 1.00 92.69 215 LEU A CA 1
ATOM 1748 C C . LEU A 1 215 ? 11.086 -0.765 -22.363 1.00 92.69 215 LEU A C 1
ATOM 1750 O O . LEU A 1 215 ? 12.106 -0.176 -22.721 1.00 92.69 215 LEU A O 1
ATOM 1754 N N . LYS A 1 216 ? 9.942 -0.702 -23.052 1.00 91.44 216 LYS A N 1
ATOM 1755 C CA . LYS A 1 216 ? 9.754 0.134 -24.250 1.00 91.44 216 LYS A CA 1
ATOM 1756 C C . LYS A 1 216 ? 9.625 1.615 -23.913 1.00 91.44 216 LYS A C 1
ATOM 1758 O O . LYS A 1 216 ? 9.996 2.454 -24.732 1.00 91.44 216 LYS A O 1
ATOM 1763 N N . GLU A 1 217 ? 9.091 1.930 -22.740 1.00 92.00 217 GLU A N 1
ATOM 1764 C CA . GLU A 1 217 ? 8.934 3.302 -22.257 1.00 92.00 217 GLU A CA 1
ATOM 1765 C C . GLU A 1 217 ? 10.256 3.897 -21.755 1.00 92.00 217 GLU A C 1
ATOM 1767 O O . GLU A 1 217 ? 10.453 5.116 -21.824 1.00 92.00 217 GLU A O 1
ATOM 1772 N N . VAL A 1 218 ? 11.202 3.051 -21.328 1.00 89.06 218 VAL A N 1
ATOM 1773 C CA . VAL A 1 218 ? 12.560 3.490 -20.999 1.00 89.06 218 VAL A CA 1
ATOM 1774 C C . VAL A 1 218 ? 13.289 3.948 -22.261 1.00 89.06 218 VAL A C 1
ATOM 1776 O O . VAL A 1 218 ? 13.641 3.157 -23.134 1.00 89.06 218 VAL A O 1
ATOM 1779 N N . LYS A 1 219 ? 13.551 5.257 -22.327 1.00 84.44 219 LYS A N 1
ATOM 1780 C CA . LYS A 1 219 ? 14.328 5.894 -23.397 1.00 84.44 219 LYS A CA 1
ATOM 1781 C C . LYS A 1 219 ? 15.831 5.640 -23.204 1.00 84.44 219 LYS A C 1
ATOM 1783 O O . LYS A 1 219 ? 16.325 4.550 -23.476 1.00 84.44 219 LYS A O 1
ATOM 1788 N N . ASP A 1 220 ? 16.556 6.636 -22.700 1.00 85.31 220 ASP A N 1
ATOM 1789 C CA . ASP A 1 220 ? 18.025 6.636 -22.659 1.00 85.31 220 ASP A CA 1
ATOM 1790 C C . ASP A 1 220 ? 18.618 6.247 -21.291 1.00 85.31 220 ASP A C 1
ATOM 1792 O O . ASP A 1 220 ? 19.838 6.261 -21.110 1.00 85.31 220 ASP A O 1
ATOM 1796 N N . ASP A 1 221 ? 17.778 5.862 -20.326 1.00 92.25 221 ASP A N 1
ATOM 1797 C CA . ASP A 1 221 ? 18.229 5.413 -19.008 1.00 92.25 221 ASP A CA 1
ATOM 1798 C C . ASP A 1 221 ? 18.742 3.966 -19.069 1.00 92.25 221 ASP A C 1
ATOM 1800 O O . ASP A 1 221 ? 17.993 2.987 -18.990 1.00 92.25 221 ASP A O 1
ATOM 1804 N N . LYS A 1 222 ? 20.063 3.832 -19.223 1.00 93.12 222 LYS A N 1
ATOM 1805 C CA . LYS A 1 222 ? 20.740 2.530 -19.284 1.00 93.12 222 LYS A CA 1
ATOM 1806 C C . LYS A 1 222 ? 20.584 1.720 -18.001 1.00 93.12 222 LYS A C 1
ATOM 1808 O O . LYS A 1 222 ? 20.503 0.497 -18.090 1.00 93.12 222 LYS A O 1
ATOM 1813 N N . TRP A 1 223 ? 20.587 2.372 -16.837 1.00 93.56 223 TRP A N 1
ATOM 1814 C CA . TRP A 1 223 ? 20.487 1.666 -15.562 1.00 93.56 223 TRP A CA 1
ATOM 1815 C C . TRP A 1 223 ? 19.095 1.057 -15.423 1.00 93.56 223 TRP A C 1
ATOM 1817 O O . TRP A 1 223 ? 18.978 -0.160 -15.282 1.00 93.56 223 TRP A O 1
ATOM 1827 N N . ARG A 1 224 ? 18.051 1.872 -15.611 1.00 94.00 224 ARG A N 1
ATOM 1828 C CA . ARG A 1 224 ? 16.658 1.420 -15.526 1.00 94.00 224 ARG A CA 1
ATOM 1829 C C . ARG A 1 224 ? 16.352 0.338 -16.553 1.00 94.00 224 ARG A C 1
ATOM 1831 O O . ARG A 1 224 ? 15.710 -0.657 -16.235 1.00 94.00 224 ARG A O 1
ATOM 1838 N N . LYS A 1 225 ? 16.871 0.484 -17.777 1.00 94.31 225 LYS A N 1
ATOM 1839 C CA . LYS A 1 225 ? 16.733 -0.536 -18.823 1.00 94.31 225 LYS A CA 1
ATOM 1840 C C . LYS A 1 225 ? 17.350 -1.873 -18.410 1.00 94.31 225 LYS A C 1
ATOM 1842 O O . LYS A 1 225 ? 16.717 -2.907 -18.596 1.00 94.31 225 LYS A O 1
ATOM 1847 N N . ASN A 1 226 ? 18.566 -1.866 -17.863 1.00 94.62 226 ASN A N 1
ATOM 1848 C CA . ASN A 1 226 ? 19.227 -3.093 -17.413 1.00 94.62 226 ASN A CA 1
ATOM 1849 C C . ASN A 1 226 ? 18.480 -3.735 -16.239 1.00 94.62 226 ASN A C 1
ATOM 1851 O O . ASN A 1 226 ? 18.239 -4.937 -16.271 1.00 94.62 226 ASN A O 1
ATOM 1855 N N . TYR A 1 227 ? 18.049 -2.935 -15.264 1.00 94.75 227 TYR A N 1
ATOM 1856 C CA . TYR A 1 227 ? 17.275 -3.410 -14.119 1.00 94.75 227 TYR A CA 1
ATOM 1857 C C . TYR A 1 227 ? 15.962 -4.089 -14.548 1.00 94.75 227 TYR A C 1
ATOM 1859 O O . TYR A 1 227 ? 15.686 -5.229 -14.174 1.00 94.75 227 TYR A O 1
ATOM 1867 N N . LEU A 1 228 ? 15.186 -3.452 -15.431 1.00 94.38 228 LEU A N 1
ATOM 1868 C CA . LEU A 1 228 ? 13.951 -4.041 -15.954 1.00 94.38 228 LEU A CA 1
ATOM 1869 C C . LEU A 1 228 ? 14.205 -5.295 -16.814 1.00 94.38 228 LEU A C 1
ATOM 1871 O O . LEU A 1 228 ? 13.366 -6.198 -16.831 1.00 94.38 228 LEU A O 1
ATOM 1875 N N . LEU A 1 229 ? 15.343 -5.372 -17.522 1.00 94.56 229 LEU A N 1
ATOM 1876 C CA . LEU A 1 229 ? 15.754 -6.571 -18.265 1.00 94.56 229 LEU A CA 1
ATOM 1877 C C . LEU A 1 229 ? 16.097 -7.728 -17.320 1.00 94.56 229 LEU A C 1
ATOM 1879 O O . LEU A 1 229 ? 15.738 -8.870 -17.604 1.00 94.56 229 LEU A O 1
ATOM 1883 N N . GLU A 1 230 ? 16.775 -7.457 -16.204 1.00 94.50 230 GLU A N 1
ATOM 1884 C CA . GLU A 1 230 ? 17.055 -8.456 -15.168 1.00 94.50 230 GLU A CA 1
ATOM 1885 C C . GLU A 1 230 ? 15.758 -9.006 -14.569 1.00 94.50 230 GLU A C 1
ATOM 1887 O O . GLU A 1 230 ? 15.585 -10.225 -14.504 1.00 94.50 230 GLU A O 1
ATOM 1892 N N . GLN A 1 231 ? 14.806 -8.129 -14.242 1.00 94.19 231 GLN A N 1
ATOM 1893 C CA . GLN A 1 231 ? 13.475 -8.528 -13.781 1.00 94.19 231 GLN A CA 1
ATOM 1894 C C . GLN A 1 231 ? 12.725 -9.381 -14.816 1.00 94.19 231 GLN A C 1
ATOM 1896 O O . GLN A 1 231 ? 12.187 -10.435 -14.474 1.00 94.19 231 GLN A O 1
ATOM 1901 N N . LEU A 1 232 ? 12.723 -8.982 -16.095 1.00 93.38 232 LEU A N 1
ATOM 1902 C CA . LEU A 1 232 ? 12.092 -9.763 -17.164 1.00 93.38 232 LEU A CA 1
ATOM 1903 C C . LEU A 1 232 ? 12.709 -11.164 -17.276 1.00 93.38 232 LEU A C 1
ATOM 1905 O O . LEU A 1 232 ? 11.990 -12.159 -17.396 1.00 93.38 232 LEU A O 1
ATOM 1909 N N . ASN A 1 233 ? 14.037 -11.251 -17.217 1.00 92.56 233 ASN A N 1
ATOM 1910 C CA . ASN A 1 233 ? 14.750 -12.523 -17.266 1.00 92.56 233 ASN A CA 1
ATOM 1911 C C . ASN A 1 233 ? 14.436 -13.406 -16.049 1.00 92.56 233 ASN A C 1
ATOM 1913 O O . ASN A 1 233 ? 14.285 -14.618 -16.213 1.00 92.56 233 ASN A O 1
ATOM 1917 N N . ASP A 1 234 ? 14.292 -12.830 -14.852 1.00 92.56 234 ASP A N 1
ATOM 1918 C CA . ASP A 1 234 ? 13.869 -13.566 -13.654 1.00 92.56 234 ASP A CA 1
ATOM 1919 C C . ASP A 1 234 ? 12.438 -14.119 -13.790 1.00 92.56 234 ASP A C 1
ATOM 1921 O O . ASP A 1 234 ? 12.196 -15.297 -13.492 1.00 92.56 234 ASP A O 1
ATOM 1925 N N . LEU A 1 235 ? 11.496 -13.324 -14.310 1.00 92.88 235 LEU A N 1
ATOM 1926 C CA . LEU A 1 235 ? 10.127 -13.778 -14.581 1.00 92.88 235 LEU A CA 1
ATOM 1927 C C . LEU A 1 235 ? 10.109 -14.940 -15.582 1.00 92.88 235 LEU A C 1
ATOM 1929 O O . LEU A 1 235 ? 9.529 -15.996 -15.307 1.00 92.88 235 LEU A O 1
ATOM 1933 N N . LEU A 1 236 ? 10.798 -14.780 -16.718 1.00 91.19 236 LEU A N 1
ATOM 1934 C CA . LEU A 1 236 ? 10.923 -15.824 -17.736 1.00 91.19 236 LEU A CA 1
ATOM 1935 C C . LEU A 1 236 ? 11.571 -17.083 -17.152 1.00 91.19 236 LEU A C 1
ATOM 1937 O O . LEU A 1 236 ? 11.053 -18.184 -17.334 1.00 91.19 236 LEU A O 1
ATOM 1941 N N . GLY A 1 237 ? 12.660 -16.932 -16.397 1.00 88.25 237 GLY A N 1
ATOM 1942 C CA . GLY A 1 237 ? 13.360 -18.037 -15.745 1.00 88.25 237 GLY A CA 1
ATOM 1943 C C . GLY A 1 237 ? 12.513 -18.764 -14.698 1.00 88.25 237 GLY A C 1
ATOM 1944 O O . GLY A 1 237 ? 12.687 -19.968 -14.502 1.00 88.25 237 GLY A O 1
ATOM 1945 N N . THR A 1 238 ? 11.580 -18.066 -14.053 1.00 88.50 238 THR A N 1
ATOM 1946 C CA . THR A 1 238 ? 10.667 -18.649 -13.064 1.00 88.50 238 THR A CA 1
ATOM 1947 C C . THR A 1 238 ? 9.566 -19.471 -13.725 1.00 88.50 238 THR A C 1
ATOM 1949 O O . THR A 1 238 ? 9.258 -20.570 -13.258 1.00 88.50 238 THR A O 1
ATOM 1952 N N . TRP A 1 239 ? 8.966 -18.963 -14.802 1.00 87.12 239 TRP A N 1
ATOM 1953 C CA . TRP A 1 239 ? 7.767 -19.566 -15.393 1.00 87.12 239 TRP A CA 1
ATOM 1954 C C . TRP A 1 239 ? 8.044 -20.515 -16.561 1.00 87.12 239 TRP A C 1
ATOM 1956 O O . TRP A 1 239 ? 7.274 -21.449 -16.753 1.00 87.12 239 TRP A O 1
ATOM 1966 N N . HIS A 1 240 ? 9.161 -20.370 -17.284 1.00 71.69 240 HIS A N 1
ATOM 1967 C CA . HIS A 1 240 ? 9.552 -21.324 -18.335 1.00 71.69 240 HIS A CA 1
ATOM 1968 C C . HIS A 1 240 ? 10.152 -22.635 -17.806 1.00 71.69 240 HIS A C 1
ATOM 1970 O O . HIS A 1 240 ? 10.315 -23.581 -18.574 1.00 71.69 240 HIS A O 1
ATOM 1976 N N . LYS A 1 241 ? 10.479 -22.728 -16.511 1.00 56.59 241 LYS A N 1
ATOM 1977 C CA . LYS A 1 241 ? 11.020 -23.953 -15.893 1.00 56.59 241 LYS A CA 1
ATOM 1978 C C . LYS A 1 241 ? 9.950 -24.989 -15.495 1.00 56.59 241 LYS A C 1
ATOM 1980 O O . LYS A 1 241 ? 10.282 -25.927 -14.771 1.00 56.59 241 LYS A O 1
ATOM 1985 N N . LYS A 1 242 ? 8.692 -24.843 -15.930 1.00 45.12 242 LYS A N 1
ATOM 1986 C CA . LYS A 1 242 ? 7.594 -25.777 -15.625 1.00 45.12 242 LYS A CA 1
ATOM 1987 C C . LYS A 1 242 ? 6.774 -26.167 -16.847 1.00 45.12 242 LYS A C 1
ATOM 1989 O O . LYS A 1 242 ? 6.389 -25.262 -17.617 1.00 45.12 242 LYS A O 1
#

Organism: NCBI:txid92487

pLDDT: mean 87.86, std 13.06, range [37.19, 97.69]

Radius of gyration: 23.91 Å; chains: 1; bounding box: 46×49×99 Å

Foldseek 3Di:
DDDDDDPPPPPDPPDDPVRVCVVVVVVDDPVRVVVVLVVCLVVDVLSVLLCCLQPVVVVPDPDDSLVSLLVSLVVLQQVQADPVLAREPVSLVVSLVSLLVSLVVCLDPPHQLVSSLSNLLSQLVCLLVCLVHYPCVVPSSVVSLLSSLVSNLVSLVVDDPVVNVVSLVSLLVSLLPCSCVVVVNSVSSLVSLLVSCLPPPVSLVSNLVSLVVSLVVDDPPPVSNVVSVVSSVVSCVSRVVD